Protein AF-A0A931ULR2-F1 (afdb_monomer_lite)

Structure (mmCIF, N/CA/C/O backbone):
data_AF-A0A931ULR2-F1
#
_entry.id   AF-A0A931ULR2-F1
#
loop_
_atom_site.group_PDB
_atom_site.id
_atom_site.type_symbol
_atom_site.label_atom_id
_atom_site.label_alt_id
_atom_site.label_comp_id
_atom_site.label_asym_id
_atom_site.label_entity_id
_atom_site.label_seq_id
_atom_site.pdbx_PDB_ins_code
_atom_site.Cartn_x
_atom_site.Cartn_y
_atom_site.Cartn_z
_atom_site.occupancy
_atom_site.B_iso_or_equiv
_atom_site.auth_seq_id
_atom_site.auth_comp_id
_atom_site.auth_asym_id
_atom_site.auth_atom_id
_atom_site.pdbx_PDB_model_num
ATOM 1 N N . MET A 1 1 ? 16.455 0.400 21.237 1.00 30.92 1 MET A N 1
ATOM 2 C CA . MET A 1 1 ? 15.736 1.239 22.220 1.00 30.92 1 MET A CA 1
ATOM 3 C C . MET A 1 1 ? 14.256 0.940 22.071 1.00 30.92 1 MET A C 1
ATOM 5 O O . MET A 1 1 ? 13.679 1.281 21.052 1.00 30.92 1 MET A O 1
ATOM 9 N N . THR A 1 2 ? 13.672 0.202 23.011 1.00 27.12 2 THR A N 1
ATOM 10 C CA . THR A 1 2 ? 12.237 -0.109 23.032 1.00 27.12 2 THR A CA 1
ATOM 11 C C . THR A 1 2 ? 11.491 1.136 23.494 1.00 27.12 2 THR A C 1
ATOM 13 O O . THR A 1 2 ? 11.596 1.507 24.663 1.00 27.12 2 THR A O 1
ATOM 16 N N . ALA A 1 3 ? 10.781 1.813 22.593 1.00 29.56 3 ALA A N 1
ATOM 17 C CA . ALA A 1 3 ? 9.846 2.853 22.999 1.00 29.56 3 ALA A CA 1
ATOM 18 C C . ALA A 1 3 ? 8.741 2.186 23.829 1.00 29.56 3 ALA A C 1
ATOM 20 O O . ALA A 1 3 ? 7.901 1.462 23.297 1.00 29.56 3 ALA A O 1
ATOM 21 N N . SER A 1 4 ? 8.783 2.373 25.149 1.00 29.12 4 SER A N 1
ATOM 22 C CA . SER A 1 4 ? 7.693 1.985 26.033 1.00 29.12 4 SER A CA 1
ATOM 23 C C . SER A 1 4 ? 6.513 2.902 25.733 1.00 29.12 4 SER A C 1
ATOM 25 O O . SER A 1 4 ? 6.527 4.082 26.093 1.00 29.12 4 SER A O 1
ATOM 27 N N . TRP A 1 5 ? 5.510 2.378 25.040 1.00 41.19 5 TRP A N 1
ATOM 28 C CA . TRP A 1 5 ? 4.254 3.090 24.866 1.00 41.19 5 TRP A CA 1
ATOM 29 C C . TRP A 1 5 ? 3.520 3.160 26.206 1.00 41.19 5 TRP A C 1
ATOM 31 O O . TRP A 1 5 ? 3.461 2.161 26.930 1.00 41.19 5 TRP A O 1
ATOM 41 N N . PRO A 1 6 ? 2.989 4.328 26.584 1.00 36.31 6 PRO A N 1
ATOM 42 C CA . PRO A 1 6 ? 2.357 4.473 27.877 1.00 36.31 6 PRO A CA 1
ATOM 43 C C . PRO A 1 6 ? 1.025 3.708 27.899 1.00 36.31 6 PRO A C 1
ATOM 45 O O . PRO A 1 6 ? 0.211 3.800 26.980 1.00 36.31 6 PRO A O 1
ATOM 48 N N . ALA A 1 7 ? 0.800 2.958 28.980 1.00 37.06 7 ALA A N 1
ATOM 49 C CA . ALA A 1 7 ? -0.324 2.034 29.170 1.00 37.06 7 ALA A CA 1
ATOM 50 C C . ALA A 1 7 ? -1.729 2.655 28.996 1.00 37.06 7 ALA A C 1
ATOM 52 O O . ALA A 1 7 ? -2.708 1.923 28.882 1.00 37.06 7 ALA A O 1
ATOM 53 N N . HIS A 1 8 ? -1.844 3.985 28.936 1.00 34.81 8 HIS A N 1
ATOM 54 C CA . HIS A 1 8 ? -3.110 4.677 28.702 1.00 34.81 8 HIS A CA 1
ATOM 55 C C . HIS A 1 8 ? -3.638 4.540 27.264 1.00 34.81 8 HIS A C 1
ATOM 57 O O . HIS A 1 8 ? -4.842 4.659 27.072 1.00 34.81 8 HIS A O 1
ATOM 63 N N . ALA A 1 9 ? -2.790 4.243 26.268 1.00 37.78 9 ALA A N 1
ATOM 64 C CA . ALA A 1 9 ? -3.243 4.068 24.881 1.00 37.78 9 ALA A CA 1
ATOM 65 C C . ALA A 1 9 ? -4.169 2.845 24.707 1.00 37.78 9 ALA A C 1
ATOM 67 O O . ALA A 1 9 ? -5.102 2.878 23.912 1.00 37.78 9 ALA A O 1
ATOM 68 N N . LEU A 1 10 ? -3.970 1.798 25.518 1.00 39.78 10 LEU A N 1
ATOM 69 C CA . LEU A 1 10 ? -4.792 0.582 25.500 1.00 39.78 10 LEU A CA 1
ATOM 70 C C . LEU A 1 10 ? -6.170 0.772 26.163 1.00 39.78 10 LEU A C 1
ATOM 72 O O . LEU A 1 10 ? -7.072 -0.031 25.938 1.00 39.78 10 LEU A O 1
ATOM 76 N N . ALA A 1 11 ? -6.351 1.817 26.980 1.00 40.84 11 ALA A N 1
ATOM 77 C CA . ALA A 1 11 ? -7.562 2.019 27.776 1.00 40.84 11 ALA A CA 1
ATOM 78 C C . ALA A 1 11 ? -8.715 2.706 27.012 1.00 40.84 11 ALA A C 1
ATOM 80 O O . ALA A 1 11 ? -9.850 2.659 27.477 1.00 40.84 11 ALA A O 1
ATOM 81 N N . GLU A 1 12 ? -8.468 3.311 25.843 1.00 44.09 12 GLU A N 1
ATOM 82 C CA . GLU A 1 12 ? -9.488 4.084 25.104 1.00 44.09 12 GLU A CA 1
ATOM 83 C C . GLU A 1 12 ? -10.374 3.250 24.153 1.00 44.09 12 GLU A C 1
ATOM 85 O O . GLU A 1 12 ? -11.306 3.781 23.549 1.00 44.09 12 GLU A O 1
ATOM 90 N N . LEU A 1 13 ? -10.140 1.939 24.024 1.00 47.97 13 LEU A N 1
ATOM 91 C CA . LEU A 1 13 ? -10.850 1.082 23.057 1.00 47.97 13 LEU A CA 1
ATOM 92 C C . LEU A 1 13 ? -12.138 0.432 23.595 1.00 47.97 13 LEU A C 1
ATOM 94 O O . LEU A 1 13 ? -12.899 -0.142 22.819 1.00 47.97 13 LEU A O 1
ATOM 98 N N . SER A 1 14 ? -12.424 0.529 24.895 1.00 42.28 14 SER A N 1
ATOM 99 C CA . SER A 1 14 ? -13.490 -0.239 25.562 1.00 42.28 14 SER A CA 1
ATOM 100 C C . SER A 1 14 ? -14.887 0.405 25.546 1.00 42.28 14 SER A C 1
ATOM 102 O O . SER A 1 14 ? -15.796 -0.103 26.200 1.00 42.28 14 SER A O 1
ATOM 104 N N . GLY A 1 15 ? -15.098 1.493 24.795 1.00 43.00 15 GLY A N 1
ATOM 105 C CA . GLY A 1 15 ? -16.383 2.213 24.801 1.00 43.00 15 GLY A CA 1
ATOM 106 C C . GLY A 1 15 ? -16.805 2.890 23.497 1.00 43.00 15 GLY A C 1
ATOM 107 O O . GLY A 1 15 ? -17.751 3.676 23.514 1.00 43.00 15 GLY A O 1
ATOM 108 N N . LEU A 1 16 ? -16.129 2.630 22.374 1.00 45.72 16 LEU A N 1
ATOM 109 C CA . LEU A 1 16 ? -16.513 3.206 21.082 1.00 45.72 16 LEU A CA 1
ATOM 110 C C . LEU A 1 16 ? -17.491 2.274 20.343 1.00 45.72 16 LEU A C 1
ATOM 112 O O . LEU A 1 16 ? -17.312 1.056 20.407 1.00 45.72 16 LEU A O 1
ATOM 116 N N . PRO A 1 17 ? -18.501 2.808 19.620 1.00 50.88 17 PRO A N 1
ATOM 117 C CA . PRO A 1 17 ? -19.246 2.014 18.641 1.00 50.88 17 PRO A CA 1
ATOM 118 C C . PRO A 1 17 ? -18.255 1.320 17.700 1.00 50.88 17 PRO A C 1
ATOM 120 O O . PRO A 1 17 ? -17.180 1.868 17.450 1.00 50.88 17 PRO A O 1
ATOM 123 N N . THR A 1 18 ? -18.599 0.124 17.218 1.00 72.25 18 THR A N 1
ATOM 124 C CA . THR A 1 18 ? -17.720 -0.761 16.440 1.00 72.25 18 THR A CA 1
ATOM 125 C C . THR A 1 18 ? -17.074 -0.015 15.268 1.00 72.25 18 THR A C 1
ATOM 127 O O . THR A 1 18 ? -17.672 0.144 14.207 1.00 72.25 18 THR A O 1
ATOM 130 N N . HIS A 1 19 ? -15.860 0.498 15.471 1.00 82.12 19 HIS A N 1
ATOM 131 C CA . HIS A 1 19 ? -15.131 1.258 14.459 1.00 82.12 19 HIS A CA 1
ATOM 132 C C . HIS A 1 19 ? -14.581 0.269 13.420 1.00 82.12 19 HIS A C 1
ATOM 134 O O . HIS A 1 19 ? -14.034 -0.751 13.840 1.00 82.12 19 HIS A O 1
ATOM 140 N N . PRO A 1 20 ? -14.625 0.537 12.097 1.00 88.75 20 PRO A N 1
ATOM 141 C CA . PRO A 1 20 ? -14.209 -0.438 11.078 1.00 88.75 20 PRO A CA 1
ATOM 142 C C . PRO A 1 20 ? -12.810 -1.032 11.300 1.00 88.75 20 PRO A C 1
ATOM 144 O O . PRO A 1 20 ? -12.601 -2.226 11.111 1.00 88.75 20 PRO A O 1
ATOM 147 N N . LEU A 1 21 ? -11.863 -0.220 11.787 1.00 90.50 21 LEU A N 1
ATOM 148 C CA . LEU A 1 21 ? -10.512 -0.680 12.144 1.00 90.50 21 LEU A CA 1
ATOM 149 C C . LEU A 1 21 ? -10.479 -1.792 13.204 1.00 90.50 21 LEU A C 1
ATOM 151 O O . LEU A 1 21 ? -9.537 -2.574 13.190 1.00 90.50 21 LEU A O 1
ATOM 155 N N . GLN A 1 22 ? -11.476 -1.905 14.088 1.00 89.50 22 GLN A N 1
ATOM 156 C CA . GLN A 1 22 ? -11.536 -2.981 15.088 1.00 89.50 22 GLN A CA 1
ATOM 157 C C . GLN A 1 22 ? -11.636 -4.369 14.444 1.00 89.50 22 GLN A C 1
ATOM 159 O O . GLN A 1 22 ? -11.229 -5.342 15.065 1.00 89.50 22 GLN A O 1
ATOM 164 N N . ALA A 1 23 ? -12.092 -4.472 13.189 1.00 89.81 23 ALA A N 1
ATOM 165 C CA . ALA A 1 23 ? -12.085 -5.732 12.445 1.00 89.81 23 ALA A CA 1
ATOM 166 C C . ALA A 1 23 ? -10.666 -6.274 12.173 1.00 89.81 23 ALA A C 1
ATOM 168 O O . ALA A 1 23 ? -10.518 -7.442 11.820 1.00 89.81 23 ALA A O 1
ATOM 169 N N . LEU A 1 24 ? -9.629 -5.440 12.318 1.00 91.75 24 LEU A N 1
ATOM 170 C CA . LEU A 1 24 ? -8.232 -5.861 12.205 1.00 91.75 24 LEU A CA 1
ATOM 171 C C . LEU A 1 24 ? -7.674 -6.402 13.524 1.00 91.75 24 LEU A C 1
ATOM 173 O O . LEU A 1 24 ? -6.675 -7.117 13.500 1.00 91.75 24 LEU A O 1
ATOM 177 N N . ASP A 1 25 ? -8.263 -6.044 14.666 1.00 91.62 25 ASP A N 1
ATOM 178 C CA . ASP A 1 25 ? -7.724 -6.432 15.967 1.00 91.62 25 ASP A CA 1
ATOM 179 C C . ASP A 1 25 ? -7.889 -7.940 16.186 1.00 91.62 25 ASP A C 1
ATOM 181 O O . ASP A 1 25 ? -8.965 -8.507 15.998 1.00 91.62 25 ASP A O 1
ATOM 185 N N . GLY A 1 26 ? -6.794 -8.614 16.534 1.00 90.06 26 GLY A N 1
ATOM 186 C CA . GLY A 1 26 ? -6.766 -10.067 16.686 1.00 90.06 26 GLY A CA 1
ATOM 187 C C . GLY A 1 26 ? -6.624 -10.849 15.374 1.00 90.06 26 GLY A C 1
ATOM 188 O O . GLY A 1 26 ? -6.526 -12.078 15.426 1.00 90.06 26 GLY A O 1
ATOM 189 N N . LEU A 1 27 ? -6.558 -10.187 14.209 1.00 91.38 27 LEU A N 1
ATOM 190 C CA . LEU A 1 27 ? -6.320 -10.867 12.934 1.00 91.38 27 LEU A CA 1
ATOM 191 C C . LEU A 1 27 ? -4.960 -11.577 12.961 1.00 91.38 27 LEU A C 1
ATOM 193 O O . LEU A 1 27 ? -3.923 -10.952 13.188 1.00 91.38 27 LEU A O 1
ATOM 197 N N . ARG A 1 28 ? -4.955 -12.887 12.700 1.00 91.19 28 ARG A N 1
ATOM 198 C CA . ARG A 1 28 ? -3.730 -13.690 12.657 1.00 91.19 28 ARG A CA 1
ATOM 199 C C . ARG A 1 28 ? -3.157 -13.739 11.242 1.00 91.19 28 ARG A C 1
ATOM 201 O O . ARG A 1 28 ? -3.849 -14.140 10.309 1.00 91.19 28 ARG A O 1
ATOM 208 N N . ILE A 1 29 ? -1.885 -13.374 11.099 1.00 89.12 29 ILE A N 1
ATOM 209 C CA . ILE A 1 29 ? -1.130 -13.385 9.842 1.00 89.12 29 ILE A CA 1
ATOM 210 C C . ILE A 1 29 ? 0.190 -14.118 10.091 1.00 89.12 29 ILE A C 1
ATOM 212 O O . ILE A 1 29 ? 1.124 -13.552 10.657 1.00 89.12 29 ILE A O 1
ATOM 216 N N . GLY A 1 30 ? 0.252 -15.394 9.700 1.00 86.00 30 GLY A N 1
ATOM 217 C CA . GLY A 1 30 ? 1.384 -16.265 10.031 1.00 86.00 30 GLY A CA 1
ATOM 218 C C . GLY A 1 30 ? 1.591 -16.358 11.546 1.00 86.00 30 GLY A C 1
ATOM 219 O O . GLY A 1 30 ? 0.666 -16.712 12.291 1.00 86.00 30 GLY A O 1
ATOM 220 N N . ASP A 1 31 ? 2.789 -15.981 11.989 1.00 86.31 31 ASP A N 1
ATOM 221 C CA . ASP A 1 31 ? 3.191 -15.949 13.400 1.00 86.31 31 ASP A CA 1
ATOM 222 C C . ASP A 1 31 ? 2.917 -14.601 14.083 1.00 86.31 31 ASP A C 1
ATOM 224 O O . ASP A 1 31 ? 3.299 -14.383 15.236 1.00 86.31 31 ASP A O 1
ATOM 228 N N . HIS A 1 32 ? 2.217 -13.697 13.396 1.00 87.56 32 HIS A N 1
ATOM 229 C CA . HIS A 1 32 ? 1.857 -12.385 13.913 1.00 87.56 32 HIS A CA 1
ATOM 230 C C . HIS A 1 32 ? 0.362 -12.281 14.210 1.00 87.56 32 HIS A C 1
ATOM 232 O O . HIS A 1 32 ? -0.485 -12.844 13.515 1.00 87.56 32 HIS A O 1
ATOM 238 N N . ILE A 1 33 ? 0.036 -11.496 15.232 1.00 90.88 33 ILE A N 1
ATOM 239 C CA . ILE A 1 33 ? -1.320 -11.039 15.531 1.00 90.88 33 ILE A CA 1
ATOM 240 C C . ILE A 1 33 ? -1.347 -9.529 15.319 1.00 90.88 33 ILE A C 1
ATOM 242 O O . ILE A 1 33 ? -0.532 -8.804 15.891 1.00 90.88 33 ILE A O 1
ATOM 246 N N . VAL A 1 34 ? -2.277 -9.053 14.498 1.00 92.12 34 VAL A N 1
ATOM 247 C CA . VAL A 1 34 ? -2.513 -7.624 14.301 1.00 92.12 34 VAL A CA 1
ATOM 248 C C . VAL A 1 34 ? -3.187 -7.066 15.551 1.00 92.12 34 VAL A C 1
ATOM 250 O O . VAL A 1 34 ? -4.128 -7.650 16.085 1.00 92.12 34 VAL A O 1
ATOM 253 N N . SER A 1 35 ? -2.681 -5.941 16.043 1.00 92.19 35 SER A N 1
ATOM 254 C CA . SER A 1 35 ? -3.249 -5.215 17.172 1.00 92.19 35 SER A CA 1
ATOM 255 C C . SER A 1 35 ? -3.537 -3.774 16.776 1.00 92.19 35 SER A C 1
ATOM 257 O O . SER A 1 35 ? -2.653 -3.062 16.290 1.00 92.19 35 SER A O 1
ATOM 259 N N . VAL A 1 36 ? -4.765 -3.331 17.019 1.00 92.69 36 VAL A N 1
ATOM 260 C CA . VAL A 1 36 ? -5.156 -1.925 16.899 1.00 92.69 36 VAL A CA 1
ATOM 261 C C . VAL A 1 36 ? -4.807 -1.253 18.220 1.00 92.69 36 VAL A C 1
ATOM 263 O O . VAL A 1 36 ? -5.486 -1.437 19.221 1.00 92.69 36 VAL A O 1
ATOM 266 N N . VAL A 1 37 ? -3.706 -0.503 18.246 1.00 88.81 37 VAL A N 1
ATOM 267 C CA . VAL A 1 37 ? -3.141 0.037 19.498 1.00 88.81 37 VAL A CA 1
ATOM 268 C C . VAL A 1 37 ? -3.831 1.327 19.927 1.00 88.81 37 VAL A C 1
ATOM 270 O O . VAL A 1 37 ? -3.875 1.645 21.111 1.00 88.81 37 VAL A O 1
ATOM 273 N N . GLY A 1 38 ? -4.384 2.071 18.973 1.00 84.69 38 GLY A N 1
ATOM 274 C CA . GLY A 1 38 ? -5.131 3.284 19.257 1.00 84.69 38 GLY A CA 1
ATOM 275 C C . GLY A 1 38 ? -5.980 3.705 18.070 1.00 84.69 38 GLY A C 1
ATOM 276 O O . GLY A 1 38 ? -5.567 3.566 16.918 1.00 84.69 38 GLY A O 1
ATOM 277 N N . VAL A 1 39 ? -7.161 4.241 18.371 1.00 89.81 39 VAL A N 1
ATOM 278 C CA . VAL A 1 39 ? -8.043 4.915 17.417 1.00 89.81 39 VAL A CA 1
ATOM 279 C C . VAL A 1 39 ? -8.501 6.207 18.071 1.00 89.81 39 VAL A C 1
ATOM 281 O O . VAL A 1 39 ? -9.128 6.179 19.126 1.00 89.81 39 VAL A O 1
ATOM 284 N N . ARG A 1 40 ? -8.197 7.346 17.449 1.00 89.06 40 ARG A N 1
ATOM 285 C CA . ARG A 1 40 ? -8.592 8.664 17.953 1.00 89.06 40 ARG A CA 1
ATOM 286 C C . ARG A 1 40 ? -9.332 9.457 16.884 1.00 89.06 40 ARG A C 1
ATOM 288 O O . ARG A 1 40 ? -8.873 9.511 15.744 1.00 89.06 40 ARG A O 1
ATOM 295 N N . PRO A 1 41 ? -10.437 10.140 17.211 1.00 87.44 41 PRO A N 1
ATOM 296 C CA . PRO A 1 41 ? -11.101 10.998 16.243 1.00 87.44 41 PRO A CA 1
ATOM 297 C C . PRO A 1 41 ? -10.216 12.208 15.908 1.00 87.44 41 PRO A C 1
ATOM 299 O O . PRO A 1 41 ? -9.851 12.974 16.797 1.00 87.44 41 PRO A O 1
ATOM 302 N N . LEU A 1 42 ? -9.918 12.423 14.626 1.00 85.38 42 LEU A N 1
ATOM 303 C CA . LEU A 1 42 ? -9.192 13.610 14.148 1.00 85.38 42 LEU A CA 1
ATOM 304 C C . LEU A 1 42 ? -10.153 14.709 13.693 1.00 85.38 42 LEU A C 1
ATOM 306 O O . LEU A 1 42 ? -9.976 15.887 14.009 1.00 85.38 42 LEU A O 1
ATOM 310 N N . ARG A 1 43 ? -11.205 14.329 12.957 1.00 81.06 43 ARG A N 1
ATOM 311 C CA . ARG A 1 43 ? -12.238 15.250 12.466 1.00 81.06 43 ARG A CA 1
ATOM 312 C C . ARG A 1 43 ? -13.616 14.599 12.582 1.00 81.06 43 ARG A C 1
ATOM 314 O O . ARG A 1 43 ? -14.150 14.059 11.617 1.00 81.06 43 ARG A O 1
ATOM 321 N N . ARG A 1 44 ? -14.220 14.694 13.774 1.00 70.38 44 ARG A N 1
ATOM 322 C CA . ARG A 1 44 ? -15.497 14.025 14.118 1.00 70.38 44 ARG A CA 1
ATOM 323 C C . ARG A 1 44 ? -16.641 14.290 13.133 1.00 70.38 44 ARG A C 1
ATOM 325 O O . ARG A 1 44 ? -17.425 13.394 12.872 1.00 70.38 44 ARG A O 1
ATOM 332 N N . ARG A 1 45 ? -16.740 15.502 12.573 1.00 73.62 45 ARG A N 1
ATOM 333 C CA . ARG A 1 45 ? -17.839 15.872 11.658 1.00 73.62 45 ARG A CA 1
ATOM 334 C C . ARG A 1 45 ? -17.756 15.216 10.276 1.00 73.62 45 ARG A C 1
ATOM 336 O O . ARG A 1 45 ? -18.765 15.182 9.586 1.00 73.62 45 ARG A O 1
ATOM 343 N N . ILE A 1 46 ? -16.576 14.748 9.875 1.00 76.25 46 ILE A N 1
ATOM 344 C CA . ILE A 1 46 ? -16.322 14.170 8.545 1.00 76.25 46 ILE A CA 1
ATOM 345 C C . ILE A 1 46 ? -15.810 12.723 8.631 1.00 76.25 46 ILE A C 1
ATOM 347 O O . ILE A 1 46 ? -15.309 12.195 7.646 1.00 76.25 46 ILE A O 1
ATOM 351 N N . GLY A 1 47 ? -15.912 12.097 9.811 1.00 82.50 47 GLY A N 1
ATOM 352 C CA . GLY A 1 47 ? -15.609 10.676 10.000 1.00 82.50 47 GLY A CA 1
ATOM 353 C C . GLY A 1 47 ? -14.134 10.306 9.840 1.00 82.50 47 GLY A C 1
ATOM 354 O O . GLY A 1 47 ? -13.838 9.238 9.314 1.00 82.50 47 GLY A O 1
ATOM 355 N N . TRP A 1 48 ? -13.200 11.194 10.212 1.00 91.00 48 TRP A N 1
ATOM 356 C CA . TRP A 1 48 ? -11.765 10.875 10.162 1.00 91.00 48 TRP A CA 1
ATOM 357 C C . TRP A 1 48 ? -11.244 10.440 11.523 1.00 91.00 48 TRP A C 1
ATOM 359 O O . TRP A 1 48 ? -11.377 11.180 12.510 1.00 91.00 48 TRP A O 1
ATOM 369 N N . SER A 1 49 ? -10.550 9.311 11.524 1.00 93.19 49 SER A N 1
ATOM 370 C CA . SER A 1 49 ? -9.916 8.713 12.691 1.00 93.19 49 SER A CA 1
ATOM 371 C C . SER A 1 49 ? -8.433 8.500 12.427 1.00 93.19 49 SER A C 1
ATOM 373 O O . SER A 1 49 ? -8.047 7.937 11.410 1.00 93.19 49 SER A O 1
ATOM 375 N N . GLY A 1 50 ? -7.596 8.949 13.351 1.00 93.50 50 GLY A N 1
ATOM 376 C CA . GLY A 1 50 ? -6.187 8.596 13.394 1.00 93.50 50 GLY A CA 1
ATOM 377 C C . GLY A 1 50 ? -6.037 7.241 14.065 1.00 93.50 50 GLY A C 1
ATOM 378 O O . GLY A 1 50 ? -6.761 6.960 15.023 1.00 93.50 50 GLY A O 1
ATOM 379 N N . PHE A 1 51 ? -5.116 6.415 13.589 1.00 94.00 51 PHE A N 1
ATOM 380 C CA . PHE A 1 51 ? -4.915 5.084 14.143 1.00 94.00 51 PHE A CA 1
ATOM 381 C C . PHE A 1 51 ? -3.455 4.645 14.142 1.00 94.00 51 PHE A C 1
ATOM 383 O O . PHE A 1 51 ? -2.642 5.155 13.371 1.00 94.00 51 PHE A O 1
ATOM 390 N N . THR A 1 52 ? -3.166 3.659 14.990 1.00 93.88 52 THR A N 1
ATOM 391 C CA . THR A 1 52 ? -1.880 2.957 15.046 1.00 93.88 52 THR A CA 1
ATOM 392 C C . THR A 1 52 ? -2.132 1.453 15.002 1.00 93.88 52 THR A C 1
ATOM 394 O O . THR A 1 52 ? -2.899 0.924 15.810 1.00 93.88 52 THR A O 1
ATOM 397 N N . LEU A 1 53 ? -1.468 0.762 14.075 1.00 93.38 53 LEU A N 1
ATOM 398 C CA . LEU A 1 53 ? -1.438 -0.696 13.992 1.00 93.38 53 LEU A CA 1
ATOM 399 C C . LEU A 1 53 ? -0.072 -1.210 14.413 1.00 93.38 53 LEU A C 1
ATOM 401 O O . LEU A 1 53 ? 0.962 -0.687 13.993 1.00 93.38 53 LEU A O 1
ATOM 405 N N . ALA A 1 54 ? -0.081 -2.283 15.187 1.00 91.94 54 ALA A N 1
ATOM 406 C CA . ALA A 1 54 ? 1.113 -3.011 15.561 1.00 91.94 54 ALA A CA 1
ATOM 407 C C . ALA A 1 54 ? 0.961 -4.500 15.264 1.00 91.94 54 ALA A C 1
ATOM 409 O O . ALA A 1 54 ? -0.147 -5.033 15.222 1.00 91.94 54 ALA A O 1
ATOM 410 N N . LEU A 1 55 ? 2.092 -5.170 15.085 1.00 90.25 55 LEU A N 1
ATOM 411 C CA . LEU A 1 55 ? 2.171 -6.622 15.058 1.00 90.25 55 LEU A CA 1
ATOM 412 C C . LEU A 1 55 ? 2.677 -7.120 16.403 1.00 90.25 55 LEU A C 1
ATOM 414 O O . LEU A 1 55 ? 3.632 -6.577 16.965 1.00 90.25 55 LEU A O 1
ATOM 418 N N . ARG A 1 56 ? 2.035 -8.171 16.903 1.00 88.06 56 ARG A N 1
ATOM 419 C CA . ARG A 1 56 ? 2.489 -8.949 18.049 1.00 88.06 56 ARG A CA 1
ATOM 420 C C . ARG A 1 56 ? 3.020 -10.287 17.565 1.00 88.06 56 ARG A C 1
ATOM 422 O O . ARG A 1 56 ? 2.276 -11.027 16.928 1.00 88.06 56 ARG A O 1
ATOM 429 N N . TRP A 1 57 ? 4.268 -10.615 17.886 1.00 77.81 57 TRP A N 1
ATOM 430 C CA . TRP A 1 57 ? 4.800 -11.954 17.622 1.00 77.81 57 TRP A CA 1
ATOM 431 C C . TRP A 1 57 ? 4.196 -12.965 18.592 1.00 77.81 57 TRP A C 1
ATOM 433 O O . TRP A 1 57 ? 4.123 -12.709 19.799 1.00 77.81 57 TRP A O 1
ATOM 443 N N . ALA A 1 58 ? 3.768 -14.111 18.065 1.00 67.31 58 ALA A N 1
ATOM 444 C CA . ALA A 1 58 ? 3.140 -15.170 18.845 1.00 67.31 58 ALA A CA 1
ATOM 445 C C . ALA A 1 58 ? 4.095 -15.821 19.864 1.00 67.31 58 ALA A C 1
ATOM 447 O O . ALA A 1 58 ? 3.635 -16.326 20.884 1.00 67.31 58 ALA A O 1
ATOM 448 N N . ASP A 1 59 ? 5.401 -15.797 19.603 1.00 65.50 59 ASP A N 1
ATOM 449 C CA . ASP A 1 59 ? 6.441 -16.496 20.363 1.00 65.50 59 ASP A CA 1
ATOM 450 C C . ASP A 1 59 ? 7.165 -15.617 21.396 1.00 65.50 59 ASP A C 1
ATOM 452 O O . ASP A 1 59 ? 7.553 -16.113 22.453 1.00 65.50 59 ASP A O 1
ATOM 456 N N . HIS A 1 60 ? 7.354 -14.323 21.129 1.00 66.06 60 HIS A N 1
ATOM 457 C CA . HIS A 1 60 ? 8.100 -13.420 22.022 1.00 66.06 60 HIS A CA 1
ATOM 458 C C . HIS A 1 60 ? 7.230 -12.327 22.657 1.00 66.06 60 HIS A C 1
ATOM 460 O O . HIS A 1 60 ? 7.703 -11.572 23.506 1.00 66.06 60 HIS A O 1
ATOM 466 N N . GLY A 1 61 ? 5.967 -12.199 22.233 1.00 67.00 61 GLY A N 1
ATOM 467 C CA . GLY A 1 61 ? 4.987 -11.269 22.804 1.00 67.00 61 GLY A CA 1
ATOM 468 C C . GLY A 1 61 ? 5.273 -9.777 22.590 1.00 67.00 61 GLY A C 1
ATOM 469 O O . GLY A 1 61 ? 4.472 -8.947 23.023 1.00 67.00 61 GLY A O 1
ATOM 470 N N . GLY A 1 62 ? 6.378 -9.422 21.926 1.00 80.56 62 GLY A N 1
ATOM 471 C CA . GLY A 1 62 ? 6.725 -8.041 21.597 1.00 80.56 62 GLY A CA 1
ATOM 472 C C . GLY A 1 62 ? 5.670 -7.401 20.698 1.00 80.56 62 GLY A C 1
ATOM 473 O O . GLY A 1 62 ? 5.114 -8.068 19.831 1.00 80.56 62 GLY A O 1
ATOM 474 N N . LEU A 1 63 ? 5.388 -6.117 20.915 1.00 85.88 63 LEU A N 1
ATOM 475 C CA . LEU A 1 63 ? 4.459 -5.327 20.110 1.00 85.88 63 LEU A CA 1
ATOM 476 C C . LEU A 1 63 ? 5.261 -4.308 19.295 1.00 85.88 63 LEU A C 1
ATOM 478 O O . LEU A 1 63 ? 5.894 -3.426 19.876 1.00 85.88 63 LEU A O 1
ATOM 482 N N . THR A 1 64 ? 5.232 -4.409 17.967 1.00 87.31 64 THR A N 1
ATOM 483 C CA . THR A 1 64 ? 5.933 -3.473 17.076 1.00 87.31 64 THR A CA 1
ATOM 484 C C . THR A 1 64 ? 4.937 -2.709 16.219 1.00 87.31 64 THR A C 1
ATOM 486 O O . THR A 1 64 ? 4.251 -3.327 15.403 1.00 87.31 64 THR A O 1
ATOM 489 N N . PRO A 1 65 ? 4.859 -1.374 16.364 1.00 88.75 65 PRO A N 1
ATOM 490 C CA . PRO A 1 65 ? 4.099 -0.528 15.455 1.00 88.75 65 PRO A CA 1
ATOM 491 C C . PRO A 1 65 ? 4.579 -0.718 14.018 1.00 88.75 65 PRO A C 1
ATOM 493 O O . PRO A 1 65 ? 5.775 -0.660 13.746 1.00 88.75 65 PRO A O 1
ATOM 496 N N . VAL A 1 66 ? 3.647 -0.943 13.101 1.00 90.12 66 VAL A N 1
ATOM 497 C CA . VAL A 1 66 ? 3.939 -1.105 11.671 1.00 90.12 66 VAL A CA 1
ATOM 498 C C . VAL A 1 66 ? 3.315 0.002 10.840 1.00 90.12 66 VAL A C 1
ATOM 500 O O . VAL A 1 66 ? 3.939 0.441 9.881 1.00 90.12 66 VAL A O 1
ATOM 503 N N . PHE A 1 67 ? 2.148 0.513 11.237 1.00 91.19 67 PHE A N 1
ATOM 504 C CA . PHE A 1 67 ? 1.499 1.628 10.557 1.00 91.19 67 PHE A CA 1
ATOM 505 C C . PHE A 1 67 ? 0.963 2.642 11.546 1.00 91.19 67 PHE A C 1
ATOM 507 O O . PHE A 1 67 ? 0.380 2.293 12.572 1.00 91.19 67 PHE A O 1
ATOM 514 N N . GLU A 1 68 ? 1.081 3.897 11.156 1.00 92.25 68 GLU A N 1
ATOM 515 C CA . GLU A 1 68 ? 0.208 4.961 11.623 1.00 92.25 68 GLU A CA 1
ATOM 516 C C . GLU A 1 68 ? -0.560 5.511 10.438 1.00 92.25 68 GLU A C 1
ATOM 518 O O . GLU A 1 68 ? -0.103 5.416 9.301 1.00 92.25 68 GLU A O 1
ATOM 523 N N . GLY A 1 69 ? -1.732 6.079 10.681 1.00 92.75 69 GLY A N 1
ATOM 524 C CA . GLY A 1 69 ? -2.485 6.623 9.571 1.00 92.75 69 GLY A CA 1
ATOM 525 C C . GLY A 1 69 ? -3.753 7.352 9.937 1.00 92.75 69 GLY A C 1
ATOM 526 O O . GLY A 1 69 ? -4.118 7.502 11.105 1.00 92.75 69 GLY A O 1
ATOM 527 N N . ILE A 1 70 ? -4.423 7.799 8.884 1.00 94.50 70 ILE A N 1
ATOM 528 C CA . ILE A 1 70 ? -5.764 8.358 8.911 1.00 94.50 70 ILE A CA 1
ATOM 529 C C . ILE A 1 70 ? -6.670 7.395 8.158 1.00 94.50 70 ILE A C 1
ATOM 531 O O . ILE A 1 70 ? -6.376 6.999 7.034 1.00 94.50 70 ILE A O 1
ATOM 535 N N . PHE A 1 71 ? -7.782 7.033 8.778 1.00 95.38 71 PHE A N 1
ATOM 536 C CA . PHE A 1 71 ? -8.895 6.359 8.135 1.00 95.38 71 PHE A CA 1
ATOM 537 C C . PHE A 1 71 ? -10.045 7.347 7.991 1.00 95.38 71 PHE A C 1
ATOM 539 O O . PHE A 1 71 ? -10.415 8.025 8.953 1.00 95.38 71 PHE A O 1
ATOM 546 N N . SER A 1 72 ? -10.621 7.409 6.796 1.00 94.31 72 SER A N 1
ATOM 547 C CA . SER A 1 72 ? -11.885 8.088 6.552 1.00 94.31 72 SER A CA 1
ATOM 548 C C . SER A 1 72 ? -12.936 7.063 6.166 1.00 94.31 72 SER A C 1
ATOM 550 O O . SER A 1 72 ? -12.750 6.299 5.219 1.00 94.31 72 SER A O 1
ATOM 552 N N . GLU A 1 73 ? -14.084 7.117 6.838 1.00 91.25 73 GLU A N 1
ATOM 553 C CA . GLU A 1 73 ? -15.283 6.359 6.451 1.00 91.25 73 GLU A CA 1
ATOM 554 C C . GLU A 1 73 ? -15.873 6.825 5.108 1.00 91.25 73 GLU A C 1
ATOM 556 O O . GLU A 1 73 ? -16.763 6.182 4.554 1.00 91.25 73 GLU A O 1
ATOM 561 N N . GLY A 1 74 ? -15.360 7.927 4.557 1.00 89.94 74 GLY A N 1
ATOM 562 C CA . GLY A 1 74 ? -15.921 8.586 3.393 1.00 89.94 74 GLY A CA 1
ATOM 563 C C . GLY A 1 74 ? -17.079 9.510 3.765 1.00 89.94 74 GLY A C 1
ATOM 564 O O . GLY A 1 74 ? -17.256 9.931 4.908 1.00 89.94 74 GLY A O 1
ATOM 565 N N . GLY A 1 75 ? -17.862 9.883 2.763 1.00 85.69 75 GLY A N 1
ATOM 566 C CA . GLY A 1 75 ? -18.990 10.787 2.913 1.00 85.69 75 GLY A CA 1
ATOM 567 C C . GLY A 1 75 ? -19.905 10.729 1.702 1.00 85.69 75 GLY A C 1
ATOM 568 O O . GLY A 1 75 ? -19.838 9.819 0.876 1.00 85.69 75 GLY A O 1
ATOM 569 N N . ARG A 1 76 ? -20.777 11.727 1.553 1.00 79.19 76 ARG A N 1
ATOM 570 C CA . ARG A 1 76 ? -21.718 11.769 0.429 1.00 79.19 76 ARG A CA 1
ATOM 571 C C . ARG A 1 76 ? -20.938 11.849 -0.894 1.00 79.19 76 ARG A C 1
ATOM 573 O O . ARG A 1 76 ? -20.462 12.921 -1.248 1.00 79.19 76 ARG A O 1
ATOM 580 N N . ARG A 1 77 ? -20.875 10.724 -1.624 1.00 83.69 77 ARG A N 1
ATOM 581 C CA . ARG A 1 77 ? -20.155 10.512 -2.905 1.00 83.69 77 ARG A CA 1
ATOM 582 C C . ARG A 1 77 ? -18.637 10.324 -2.808 1.00 83.69 77 ARG A C 1
ATOM 584 O O . ARG A 1 77 ? -17.987 10.243 -3.843 1.00 83.69 77 ARG A O 1
ATOM 591 N N . VAL A 1 78 ? -18.080 10.237 -1.604 1.00 85.88 78 VAL A N 1
ATOM 592 C CA . VAL A 1 78 ? -16.652 9.963 -1.399 1.00 85.88 78 VAL A CA 1
ATOM 593 C C . VAL A 1 78 ? -16.544 8.621 -0.697 1.00 85.88 78 VAL A C 1
ATOM 595 O O . VAL A 1 78 ? -17.074 8.475 0.402 1.00 85.88 78 VAL A O 1
ATOM 598 N N . GLY A 1 79 ? -15.908 7.639 -1.336 1.00 91.56 79 GLY A N 1
ATOM 599 C CA . GLY A 1 79 ? -15.670 6.339 -0.711 1.00 91.56 79 GLY A CA 1
ATOM 600 C C . GLY A 1 79 ? -14.673 6.438 0.445 1.00 91.56 79 GLY A C 1
ATOM 601 O O . GLY A 1 79 ? -13.927 7.412 0.561 1.00 91.56 79 GLY A O 1
ATOM 602 N N . SER A 1 80 ? -14.658 5.417 1.295 1.00 95.00 80 SER A N 1
ATOM 603 C CA . SER A 1 80 ? -13.674 5.289 2.367 1.00 95.00 80 SER A CA 1
ATOM 604 C C . SER A 1 80 ? -12.250 5.196 1.818 1.00 95.00 80 SER A C 1
ATOM 606 O O . SER A 1 80 ? -12.012 4.604 0.757 1.00 95.00 80 SER A O 1
ATOM 608 N N . TRP A 1 81 ? -11.305 5.779 2.549 1.00 96.25 81 TRP A N 1
ATOM 609 C CA . TRP A 1 81 ? -9.896 5.836 2.169 1.00 96.25 81 TRP A CA 1
ATOM 610 C C . TRP A 1 81 ? -8.971 5.782 3.383 1.00 96.25 81 TRP A C 1
ATOM 612 O O . TRP A 1 81 ? -9.393 6.018 4.520 1.00 96.25 81 TRP A O 1
ATOM 622 N N . MET A 1 82 ? -7.704 5.455 3.130 1.00 97.12 82 MET A N 1
ATOM 623 C CA . MET A 1 82 ? -6.646 5.442 4.140 1.00 97.12 82 MET A CA 1
ATOM 624 C C . MET A 1 82 ? -5.395 6.177 3.671 1.00 97.12 82 MET A C 1
ATOM 626 O O . MET A 1 82 ? -4.986 6.047 2.520 1.00 97.12 82 MET A O 1
ATOM 630 N N . ASP A 1 83 ? -4.777 6.896 4.600 1.00 94.69 83 ASP A N 1
ATOM 631 C CA . ASP A 1 83 ? -3.464 7.524 4.465 1.00 94.69 83 ASP A CA 1
ATOM 632 C C . ASP A 1 83 ? -2.523 6.905 5.492 1.00 94.69 83 ASP A C 1
ATOM 634 O O . ASP A 1 83 ? -2.800 6.967 6.690 1.00 94.69 83 ASP A O 1
ATOM 638 N N . LEU A 1 84 ? -1.475 6.238 5.015 1.00 94.12 84 LEU A N 1
ATOM 639 C CA . LEU A 1 84 ? -0.620 5.355 5.798 1.00 94.12 84 LEU A CA 1
ATOM 640 C C . LEU A 1 84 ? 0.818 5.875 5.845 1.00 94.12 84 LEU A C 1
ATOM 642 O O . LEU A 1 84 ? 1.433 6.141 4.817 1.00 94.12 84 LEU A O 1
ATOM 646 N N . SER A 1 85 ? 1.398 5.881 7.037 1.00 91.25 85 SER A N 1
ATOM 647 C CA . SER A 1 85 ? 2.835 5.986 7.280 1.00 91.25 85 SER A CA 1
ATOM 648 C C . SER A 1 85 ? 3.368 4.606 7.650 1.00 91.25 85 SER A C 1
ATOM 650 O O . SER A 1 85 ? 2.961 4.037 8.666 1.00 91.25 85 SER A O 1
ATOM 652 N N . TYR A 1 86 ? 4.270 4.056 6.834 1.00 89.50 86 TYR A N 1
ATOM 653 C CA . TYR A 1 86 ? 4.855 2.739 7.079 1.00 89.50 86 TYR A CA 1
ATOM 654 C C . TYR A 1 86 ? 6.075 2.855 8.011 1.00 89.50 86 TYR A C 1
ATOM 656 O O . TYR A 1 86 ? 7.150 3.276 7.608 1.00 89.50 86 TYR A O 1
ATOM 664 N N . LEU A 1 87 ? 5.921 2.478 9.283 1.00 85.81 87 LEU A N 1
ATOM 665 C CA . LEU A 1 87 ? 6.910 2.794 10.322 1.00 85.81 87 LEU A CA 1
ATOM 666 C C . LEU A 1 87 ? 8.106 1.838 10.369 1.00 85.81 87 LEU A C 1
ATOM 668 O O . LEU A 1 87 ? 9.244 2.258 10.554 1.00 85.81 87 LEU A O 1
ATOM 672 N N . HIS A 1 88 ? 7.854 0.537 10.237 1.00 73.81 88 HIS A N 1
ATOM 673 C CA . HIS A 1 88 ? 8.882 -0.482 10.431 1.00 73.81 88 HIS A CA 1
ATOM 674 C C . HIS A 1 88 ? 8.762 -1.587 9.385 1.00 73.81 88 HIS A C 1
ATOM 676 O O . HIS A 1 88 ? 8.084 -2.593 9.610 1.00 73.81 88 HIS A O 1
ATOM 682 N N . PRO A 1 89 ? 9.427 -1.432 8.231 1.00 64.50 89 PRO A N 1
ATOM 683 C CA . PRO A 1 89 ? 9.587 -2.536 7.307 1.00 64.50 89 PRO A CA 1
ATOM 684 C C . PRO A 1 89 ? 10.516 -3.576 7.933 1.00 64.50 89 PRO A C 1
ATOM 686 O O . PRO A 1 89 ? 11.720 -3.355 8.060 1.00 64.50 89 PRO A O 1
ATOM 689 N N . SER A 1 90 ? 9.950 -4.693 8.388 1.00 64.50 90 SER A N 1
ATOM 690 C CA . SER A 1 90 ? 10.731 -5.842 8.843 1.00 64.50 90 SER A CA 1
ATOM 691 C C . SER A 1 90 ? 11.431 -6.521 7.669 1.00 64.50 90 SER A C 1
ATOM 693 O O . SER A 1 90 ? 11.020 -6.394 6.517 1.00 64.50 90 SER A O 1
ATOM 695 N N . VAL A 1 91 ? 12.483 -7.279 7.982 1.00 55.50 91 VAL A N 1
ATOM 696 C CA . VAL A 1 91 ? 13.219 -8.088 6.998 1.00 55.50 91 VAL A CA 1
ATOM 697 C C . VAL A 1 91 ? 12.352 -9.232 6.464 1.00 55.50 91 VAL A C 1
ATOM 699 O O . VAL A 1 91 ? 12.437 -9.563 5.285 1.00 55.50 91 VAL A O 1
ATOM 702 N N . ASP A 1 92 ? 11.486 -9.803 7.308 1.00 71.00 92 ASP A N 1
ATOM 703 C CA . ASP A 1 92 ? 10.453 -10.735 6.860 1.00 71.00 92 ASP A CA 1
ATOM 704 C C . ASP A 1 92 ? 9.220 -9.950 6.388 1.00 71.00 92 ASP A C 1
ATOM 706 O O . ASP A 1 92 ? 8.561 -9.287 7.187 1.00 71.00 92 ASP A O 1
ATOM 710 N N . GLY A 1 93 ? 8.946 -9.975 5.084 1.00 78.06 93 GLY A N 1
ATOM 711 C CA . GLY A 1 93 ? 7.796 -9.319 4.455 1.00 78.06 93 GLY A CA 1
ATOM 712 C C . GLY A 1 93 ? 6.549 -10.205 4.355 1.00 78.06 93 GLY A C 1
ATOM 713 O O . GLY A 1 93 ? 5.562 -9.790 3.748 1.00 78.06 93 GLY A O 1
ATOM 714 N N . SER A 1 94 ? 6.569 -11.418 4.921 1.00 85.81 94 SER A N 1
ATOM 715 C CA . SER A 1 94 ? 5.494 -12.419 4.802 1.00 85.81 94 SER A CA 1
ATOM 716 C C . SER A 1 94 ? 4.107 -11.902 5.211 1.00 85.81 94 SER A C 1
ATOM 718 O O . SER A 1 94 ? 3.093 -12.279 4.620 1.00 85.81 94 SER A O 1
ATOM 720 N N . TRP A 1 95 ? 4.051 -10.983 6.175 1.00 88.31 95 TRP A N 1
ATOM 721 C CA . TRP A 1 95 ? 2.811 -10.393 6.672 1.00 88.31 95 TRP A CA 1
ATOM 722 C C . TRP A 1 95 ? 2.287 -9.222 5.838 1.00 88.31 95 TRP A C 1
ATOM 724 O O . TRP A 1 95 ? 1.117 -8.859 5.973 1.00 88.31 95 TRP A O 1
ATOM 734 N N . GLN A 1 96 ? 3.114 -8.621 4.978 1.00 91.38 96 GLN A N 1
ATOM 735 C CA . GLN A 1 96 ? 2.765 -7.393 4.261 1.00 91.38 96 GLN A CA 1
ATOM 736 C C . GLN A 1 96 ? 1.565 -7.612 3.341 1.00 91.38 96 GLN A C 1
ATOM 738 O O . GLN A 1 96 ? 0.599 -6.855 3.400 1.00 91.38 96 GLN A O 1
ATOM 743 N N . ARG A 1 97 ? 1.588 -8.672 2.524 1.00 93.62 97 ARG A N 1
ATOM 744 C CA . ARG A 1 97 ? 0.499 -8.962 1.585 1.00 93.62 97 ARG A CA 1
ATOM 745 C C . ARG A 1 97 ? -0.836 -9.219 2.297 1.00 93.62 97 ARG A C 1
ATOM 747 O O . ARG A 1 97 ? -1.785 -8.504 1.973 1.00 93.62 97 ARG A O 1
ATOM 754 N N . PRO A 1 98 ? -0.947 -10.151 3.266 1.00 94.25 98 PRO A N 1
ATOM 755 C CA . PRO A 1 98 ? -2.213 -10.368 3.966 1.00 94.25 98 PRO A CA 1
ATOM 756 C C . PRO A 1 98 ? -2.703 -9.128 4.720 1.00 94.25 98 PRO A C 1
ATOM 758 O O . PRO A 1 98 ? -3.901 -8.850 4.730 1.00 94.25 98 PRO A O 1
ATOM 761 N N . LEU A 1 99 ? -1.792 -8.342 5.306 1.00 93.69 99 LEU A N 1
ATOM 762 C CA . LEU A 1 99 ? -2.172 -7.122 6.013 1.00 93.69 99 LEU A CA 1
ATOM 763 C C . LEU A 1 99 ? -2.708 -6.058 5.052 1.00 93.69 99 LEU A C 1
ATOM 765 O O . LEU A 1 99 ? -3.754 -5.474 5.321 1.00 93.69 99 LEU A O 1
ATOM 769 N N . PHE A 1 100 ? -2.052 -5.830 3.912 1.00 96.06 100 PHE A N 1
ATOM 770 C CA . PHE A 1 100 ? -2.557 -4.887 2.912 1.00 96.06 100 PHE A CA 1
ATOM 771 C C . PHE A 1 100 ? -3.864 -5.356 2.279 1.00 96.06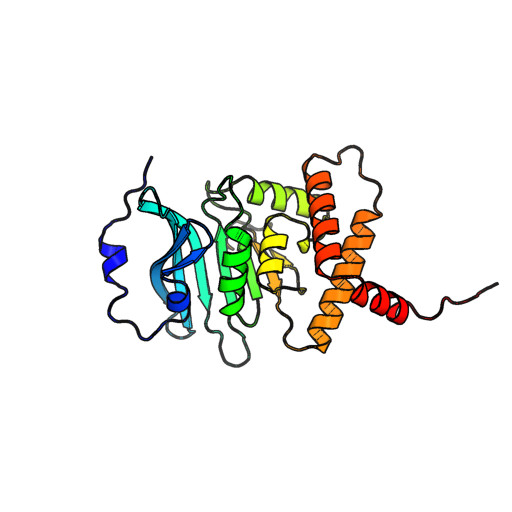 100 PHE A C 1
ATOM 773 O O . PHE A 1 100 ? -4.733 -4.526 2.036 1.00 96.06 100 PHE A O 1
ATOM 780 N N . GLN A 1 101 ? -4.062 -6.661 2.083 1.00 96.44 101 GLN A N 1
ATOM 781 C CA . GLN A 1 101 ? -5.360 -7.204 1.673 1.00 96.44 101 GLN A CA 1
ATOM 782 C C . GLN A 1 101 ? -6.455 -6.886 2.704 1.00 96.44 101 GLN A C 1
ATOM 784 O O . GLN A 1 101 ? -7.535 -6.435 2.322 1.00 96.44 101 GLN A O 1
ATOM 789 N N . ALA A 1 102 ? -6.168 -7.049 4.000 1.00 95.88 102 ALA A N 1
ATOM 790 C CA . ALA A 1 102 ? -7.102 -6.715 5.075 1.00 95.88 102 ALA A CA 1
ATOM 791 C C . ALA A 1 102 ? -7.404 -5.206 5.139 1.00 95.88 102 ALA A C 1
ATOM 793 O O . ALA A 1 102 ? -8.570 -4.816 5.185 1.00 95.88 102 ALA A O 1
ATOM 794 N N . LEU A 1 103 ? -6.376 -4.352 5.056 1.00 96.25 103 LEU A N 1
ATOM 795 C CA . LEU A 1 103 ? -6.530 -2.892 4.964 1.00 96.25 103 LEU A CA 1
ATOM 796 C C . LEU A 1 103 ? -7.370 -2.497 3.747 1.00 96.25 103 LEU A C 1
ATOM 798 O O . LEU A 1 103 ? -8.304 -1.704 3.850 1.00 96.25 103 LEU A O 1
ATOM 802 N N . GLY A 1 104 ? -7.079 -3.112 2.603 1.00 96.31 104 GLY A N 1
ATOM 803 C CA . GLY A 1 104 ? -7.820 -2.957 1.362 1.00 96.31 104 GLY A CA 1
ATOM 804 C C . GLY A 1 104 ? -9.294 -3.334 1.479 1.00 96.31 104 GLY A C 1
ATOM 805 O O . GLY A 1 104 ? -10.120 -2.739 0.792 1.00 96.31 104 GLY A O 1
ATOM 806 N N . GLY A 1 105 ? -9.644 -4.288 2.343 1.00 95.88 105 GLY A N 1
ATOM 807 C CA . GLY A 1 105 ? -11.029 -4.677 2.617 1.00 95.88 105 GLY A CA 1
ATOM 808 C C . GLY A 1 105 ? -11.838 -3.624 3.382 1.00 95.88 105 GLY A C 1
ATOM 809 O O . GLY A 1 105 ? -13.063 -3.634 3.309 1.00 95.88 105 GLY A O 1
ATOM 810 N N . LEU A 1 106 ? -11.177 -2.695 4.078 1.00 94.62 106 LEU A N 1
ATOM 811 C CA . LEU A 1 106 ? -11.834 -1.623 4.838 1.00 94.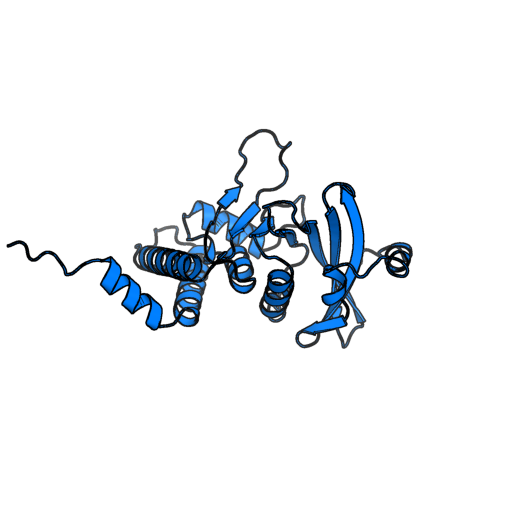62 106 LEU A CA 1
ATOM 812 C C . LEU A 1 106 ? -12.110 -0.365 4.006 1.00 94.62 106 LEU A C 1
ATOM 814 O O . LEU A 1 106 ? -12.885 0.505 4.414 1.00 94.62 106 LEU A O 1
ATOM 818 N N . VAL A 1 107 ? -11.466 -0.247 2.847 1.00 94.94 107 VAL A N 1
ATOM 819 C CA . VAL A 1 107 ? -11.539 0.937 1.991 1.00 94.94 107 VAL A CA 1
ATOM 820 C C . VAL A 1 107 ? -12.171 0.623 0.646 1.00 94.94 107 VAL A C 1
ATOM 822 O O . VAL A 1 107 ? -11.944 -0.423 0.042 1.00 94.94 107 VAL A O 1
ATOM 825 N N . THR A 1 108 ? -12.965 1.570 0.163 1.00 94.94 108 THR A N 1
ATOM 826 C CA . THR A 1 108 ? -13.732 1.434 -1.081 1.00 94.94 108 THR A CA 1
ATOM 827 C C . THR A 1 108 ? -13.190 2.310 -2.201 1.00 94.94 108 THR A C 1
ATOM 829 O O . THR A 1 108 ? -13.430 2.004 -3.361 1.00 94.94 108 THR A O 1
ATOM 832 N N . SER A 1 109 ? -12.447 3.374 -1.878 1.00 95.38 109 SER A N 1
ATOM 833 C CA . SER A 1 109 ? -11.938 4.324 -2.868 1.00 95.38 109 SER A CA 1
ATOM 834 C C . SER A 1 109 ? -10.440 4.184 -3.102 1.00 95.38 109 SER A C 1
ATOM 836 O O . SER A 1 109 ? -10.039 3.736 -4.169 1.00 95.38 109 SER A O 1
ATOM 838 N N . HIS A 1 110 ? -9.599 4.588 -2.152 1.00 96.50 110 HIS A N 1
ATOM 839 C CA . HIS A 1 110 ? -8.158 4.663 -2.382 1.00 96.50 110 HIS A CA 1
ATOM 840 C C . HIS A 1 110 ? -7.357 4.459 -1.102 1.00 96.50 110 HIS A C 1
ATOM 842 O O . HIS A 1 110 ? -7.851 4.652 0.012 1.00 96.50 110 HIS A O 1
ATOM 848 N N . LEU A 1 111 ? -6.098 4.084 -1.289 1.00 97.50 111 LEU A N 1
ATOM 849 C CA . LEU A 1 111 ? -5.083 4.124 -0.249 1.00 97.50 111 LEU A CA 1
ATOM 850 C C . LEU A 1 111 ? -3.932 4.997 -0.729 1.00 97.50 111 LEU A C 1
ATOM 852 O O . LEU A 1 111 ? -3.627 5.047 -1.923 1.00 97.50 111 LEU A O 1
ATOM 856 N N . MET A 1 112 ? -3.275 5.643 0.220 1.00 96.12 112 MET A N 1
ATOM 857 C CA . MET A 1 112 ? -2.000 6.304 0.006 1.00 96.12 112 MET A CA 1
ATOM 858 C C . MET A 1 112 ? -1.007 5.881 1.081 1.00 96.12 112 MET A C 1
ATOM 860 O O . MET A 1 112 ? -1.386 5.657 2.230 1.00 96.12 112 MET A O 1
ATOM 864 N N . VAL A 1 113 ? 0.254 5.732 0.687 1.00 95.06 113 VAL A N 1
ATOM 865 C CA . VAL A 1 113 ? 1.354 5.375 1.582 1.00 95.06 113 VAL A CA 1
ATOM 866 C C . VAL A 1 113 ? 2.451 6.418 1.432 1.00 95.06 113 VAL A C 1
ATOM 868 O O . VAL A 1 113 ? 2.925 6.674 0.321 1.00 95.06 113 VAL A O 1
ATOM 871 N N . ALA A 1 114 ? 2.847 7.025 2.546 1.00 92.75 114 ALA A N 1
ATOM 872 C CA . ALA A 1 114 ? 3.991 7.916 2.603 1.00 92.75 114 ALA A CA 1
ATOM 873 C C . ALA A 1 114 ? 5.278 7.133 2.331 1.00 92.75 114 ALA A C 1
ATOM 875 O O . ALA A 1 114 ? 5.518 6.084 2.930 1.00 92.75 114 ALA A O 1
ATOM 876 N N . TYR A 1 115 ? 6.100 7.649 1.421 1.00 90.81 115 TYR A N 1
ATOM 877 C CA . TYR A 1 115 ? 7.427 7.102 1.128 1.00 90.81 115 TYR A CA 1
ATOM 878 C C . TYR A 1 115 ? 8.554 8.038 1.584 1.00 90.81 115 TYR A C 1
ATOM 880 O O . TYR A 1 115 ? 9.725 7.735 1.398 1.00 90.81 115 TYR A O 1
ATOM 888 N N . GLU A 1 116 ? 8.193 9.153 2.208 1.00 86.19 116 GLU A N 1
ATOM 889 C CA . GLU A 1 116 ? 9.085 10.074 2.900 1.00 86.19 116 GLU A CA 1
ATOM 890 C C . GLU A 1 116 ? 8.596 10.204 4.344 1.00 86.19 116 GLU A C 1
ATOM 892 O O . GLU A 1 116 ? 7.391 10.170 4.616 1.00 86.19 116 GLU A O 1
ATOM 897 N N . GLY A 1 117 ? 9.514 10.334 5.295 1.00 67.62 117 GLY A N 1
ATOM 898 C CA . GLY A 1 117 ? 9.145 10.468 6.697 1.00 67.62 117 GLY A CA 1
ATOM 899 C C . GLY A 1 117 ? 10.284 11.034 7.522 1.00 67.62 117 GLY A C 1
ATOM 900 O O . GLY A 1 117 ? 11.440 10.708 7.288 1.00 67.62 117 GLY A O 1
ATOM 901 N N . TRP A 1 118 ? 9.949 11.849 8.524 1.00 67.12 118 TRP A N 1
ATOM 902 C CA . TRP A 1 118 ? 10.863 12.560 9.429 1.00 67.12 118 TRP A CA 1
ATOM 903 C C . TRP A 1 118 ? 11.795 11.630 10.247 1.00 67.12 118 TRP A C 1
ATOM 905 O O . TRP A 1 118 ? 11.673 11.526 11.465 1.00 67.12 118 TRP A O 1
ATOM 915 N N . GLY A 1 119 ? 12.724 10.929 9.592 1.00 66.44 119 GLY A N 1
ATOM 916 C CA . GLY A 1 119 ? 13.682 10.000 10.200 1.00 66.44 119 GLY A CA 1
ATOM 917 C C . GLY A 1 119 ? 13.210 8.547 10.362 1.00 66.44 119 GLY A C 1
ATOM 918 O O . GLY A 1 119 ? 13.895 7.777 11.032 1.00 66.44 119 GLY A O 1
ATOM 919 N N . ILE A 1 120 ? 12.076 8.154 9.767 1.00 70.12 120 ILE A N 1
ATOM 920 C CA . ILE A 1 120 ? 11.480 6.800 9.907 1.00 70.12 120 ILE A CA 1
ATOM 921 C C . ILE A 1 120 ? 11.622 5.968 8.607 1.00 70.12 120 ILE A C 1
ATOM 923 O O . ILE A 1 120 ? 11.206 4.817 8.513 1.00 70.12 120 ILE A O 1
ATOM 927 N N . GLU A 1 121 ? 12.278 6.517 7.585 1.00 77.00 121 GLU A N 1
ATOM 928 C CA . GLU A 1 121 ? 12.432 5.879 6.275 1.00 77.00 121 GLU A CA 1
ATOM 929 C C . GLU A 1 121 ? 13.283 4.602 6.317 1.00 77.00 121 GLU A C 1
ATOM 931 O O . GLU A 1 121 ? 14.501 4.632 6.533 1.00 77.00 121 GLU A O 1
ATOM 936 N N . GLY A 1 122 ? 12.639 3.473 6.022 1.00 84.75 122 GLY A N 1
ATOM 937 C CA . GLY A 1 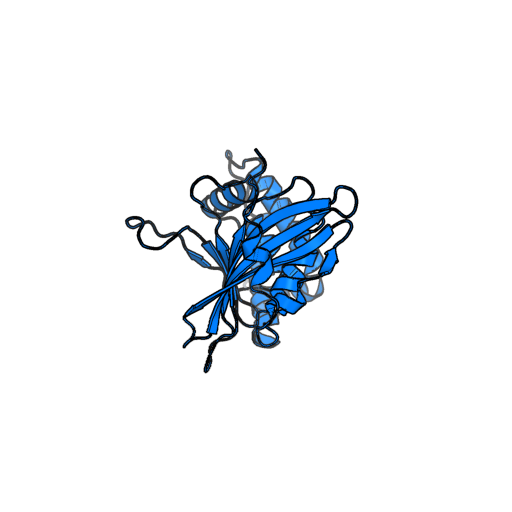122 ? 13.301 2.197 5.749 1.00 84.75 122 GLY A CA 1
ATOM 938 C C . GLY A 1 122 ? 13.621 1.976 4.265 1.00 84.75 122 GLY A C 1
ATOM 939 O O . GLY A 1 122 ? 13.238 2.764 3.404 1.00 84.75 122 GLY A O 1
ATOM 940 N N . ALA A 1 123 ? 14.268 0.852 3.945 1.00 88.50 123 ALA A N 1
ATOM 941 C CA . ALA A 1 123 ? 14.663 0.520 2.570 1.00 88.50 123 ALA A CA 1
ATOM 942 C C . ALA A 1 123 ? 13.518 0.596 1.528 1.00 88.50 123 ALA A C 1
ATOM 944 O O . ALA A 1 123 ? 13.742 1.205 0.484 1.00 88.50 123 ALA A O 1
ATOM 945 N N . PRO A 1 124 ? 12.282 0.114 1.799 1.00 90.94 124 PRO A N 1
ATOM 946 C CA . PRO A 1 124 ? 11.173 0.223 0.843 1.00 90.94 124 PRO A CA 1
ATOM 947 C C . PRO A 1 124 ? 10.781 1.660 0.477 1.00 90.94 124 PRO A C 1
ATOM 949 O O . PRO A 1 124 ? 10.294 1.892 -0.626 1.00 90.94 124 PRO A O 1
ATOM 952 N N . HIS A 1 125 ? 10.993 2.614 1.387 1.00 92.06 125 HIS A N 1
ATOM 953 C CA . HIS A 1 125 ? 10.685 4.032 1.188 1.00 92.06 125 HIS A CA 1
ATOM 954 C C . HIS A 1 125 ? 11.647 4.638 0.168 1.00 92.06 125 HIS A C 1
ATOM 956 O O . HIS A 1 125 ? 11.230 5.109 -0.887 1.00 92.06 125 HIS A O 1
ATOM 962 N N . ARG A 1 126 ? 12.950 4.500 0.440 1.00 91.06 126 ARG A N 1
ATOM 963 C CA . ARG A 1 126 ? 14.025 5.002 -0.425 1.00 91.06 126 ARG A CA 1
ATOM 964 C C . ARG A 1 126 ? 14.019 4.329 -1.791 1.00 91.06 126 ARG A C 1
ATOM 966 O O . ARG A 1 126 ? 14.174 4.999 -2.802 1.00 91.06 126 ARG A O 1
ATOM 973 N N . GLU A 1 127 ? 13.791 3.015 -1.825 1.00 93.12 127 GLU A N 1
ATOM 974 C CA . GLU A 1 127 ? 13.686 2.275 -3.083 1.00 93.12 127 GLU A CA 1
ATOM 975 C C . GLU A 1 127 ? 12.463 2.724 -3.899 1.00 93.12 127 GLU A C 1
ATOM 977 O O . GLU A 1 127 ? 12.564 2.847 -5.115 1.00 93.12 127 GLU A O 1
ATOM 982 N N . THR A 1 128 ? 11.325 3.018 -3.256 1.00 94.75 128 THR A N 1
ATOM 983 C CA . THR A 1 128 ? 10.154 3.582 -3.952 1.00 94.75 128 THR A CA 1
ATOM 984 C C . THR A 1 128 ? 10.465 4.965 -4.517 1.00 94.75 128 THR A C 1
ATOM 986 O O . THR A 1 128 ? 10.204 5.203 -5.692 1.00 94.75 128 THR A O 1
ATOM 989 N N . GLU A 1 129 ? 11.066 5.853 -3.725 1.00 93.94 129 GLU A N 1
ATOM 990 C CA . GLU A 1 129 ? 11.441 7.198 -4.173 1.00 93.94 129 GLU A CA 1
ATOM 991 C C . GLU A 1 129 ? 12.426 7.155 -5.358 1.00 93.94 129 GLU A C 1
ATOM 993 O O . GLU A 1 129 ? 12.227 7.837 -6.364 1.00 93.94 129 GLU A O 1
ATOM 998 N N . GLU A 1 130 ? 13.475 6.329 -5.272 1.00 93.06 130 GLU A N 1
ATOM 999 C CA . GLU A 1 130 ? 14.445 6.142 -6.357 1.00 93.06 130 GLU A CA 1
ATOM 1000 C C . GLU A 1 130 ? 13.776 5.567 -7.611 1.00 93.06 130 GLU A C 1
ATOM 1002 O O . GLU A 1 130 ? 13.967 6.092 -8.708 1.00 93.06 130 GLU A O 1
ATOM 1007 N N . ALA A 1 131 ? 12.944 4.533 -7.463 1.00 94.44 131 ALA A N 1
ATOM 1008 C CA . ALA A 1 131 ? 12.245 3.911 -8.581 1.00 94.44 131 ALA A CA 1
ATOM 1009 C C . ALA A 1 131 ? 11.313 4.897 -9.306 1.00 94.44 131 ALA A C 1
ATOM 1011 O O . ALA A 1 131 ? 11.319 4.953 -10.538 1.00 94.44 131 ALA A O 1
ATOM 1012 N N . LEU A 1 132 ? 10.556 5.713 -8.564 1.00 94.62 132 LEU A N 1
ATOM 1013 C CA . LEU A 1 132 ? 9.683 6.737 -9.145 1.00 94.62 132 LEU A CA 1
ATOM 1014 C C . LEU A 1 132 ? 10.493 7.783 -9.929 1.00 94.62 132 LEU A C 1
ATOM 1016 O O . LEU A 1 132 ? 10.12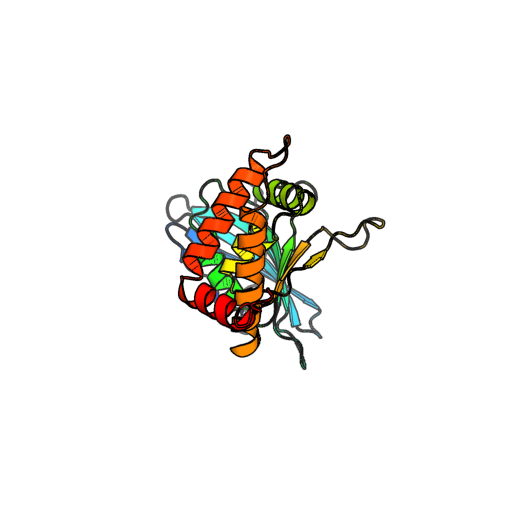9 8.107 -11.060 1.00 94.62 132 LEU A O 1
ATOM 1020 N N . ARG A 1 133 ? 11.650 8.231 -9.412 1.00 91.94 133 ARG A N 1
ATOM 1021 C CA . ARG A 1 133 ? 12.567 9.132 -10.147 1.00 91.94 133 ARG A CA 1
ATOM 1022 C C . ARG A 1 133 ? 13.106 8.521 -11.442 1.00 91.94 133 ARG A C 1
ATOM 1024 O O . ARG A 1 133 ? 13.343 9.247 -12.404 1.00 91.94 133 ARG A O 1
ATOM 1031 N N . LEU A 1 134 ? 13.293 7.201 -11.479 1.00 91.75 134 LEU A N 1
ATOM 1032 C CA . LEU A 1 134 ? 13.715 6.455 -12.671 1.00 91.75 134 LEU A CA 1
ATOM 1033 C C . LEU A 1 134 ? 12.558 6.188 -13.658 1.00 91.75 134 LEU A C 1
ATOM 1035 O O . LEU A 1 134 ? 12.755 5.543 -14.691 1.00 91.75 134 LEU A O 1
ATOM 1039 N N . GLY A 1 135 ? 11.342 6.657 -13.359 1.00 92.62 135 GLY A N 1
ATOM 1040 C CA . GLY A 1 135 ? 10.158 6.435 -14.189 1.00 92.62 135 GLY A CA 1
ATOM 1041 C C . GLY A 1 135 ? 9.686 4.979 -14.184 1.00 92.62 135 GLY A C 1
ATOM 1042 O O . GLY A 1 135 ? 9.109 4.505 -15.171 1.00 92.62 135 GLY A O 1
ATOM 1043 N N . VAL A 1 136 ? 9.982 4.225 -13.123 1.00 95.38 136 VAL A N 1
ATOM 1044 C CA . VAL A 1 136 ? 9.409 2.890 -12.909 1.00 95.38 136 VAL A CA 1
ATOM 1045 C C . VAL A 1 136 ? 7.889 3.030 -12.730 1.00 95.38 136 VAL A C 1
ATOM 1047 O O . VAL A 1 136 ? 7.457 3.946 -12.029 1.00 95.38 136 VAL A O 1
ATOM 1050 N N . PRO A 1 137 ? 7.070 2.133 -13.318 1.00 97.25 137 PRO A N 1
ATOM 1051 C CA . PRO A 1 137 ? 5.631 2.090 -13.065 1.00 97.25 137 PRO A CA 1
ATOM 1052 C C . PRO A 1 137 ? 5.339 2.083 -11.561 1.00 97.25 137 PRO A C 1
ATOM 1054 O O . PRO A 1 137 ? 5.911 1.240 -10.860 1.00 97.25 137 PRO A O 1
ATOM 1057 N N . PRO A 1 138 ? 4.452 2.947 -11.035 1.00 98.06 138 PRO A N 1
ATOM 1058 C CA . PRO A 1 138 ? 4.258 3.061 -9.594 1.00 98.06 138 PRO A CA 1
ATOM 1059 C C . PRO A 1 138 ? 3.910 1.731 -8.923 1.00 98.06 138 PRO A C 1
ATOM 1061 O O . PRO A 1 138 ? 4.474 1.410 -7.878 1.00 98.06 138 PRO A O 1
ATOM 1064 N N . ALA A 1 139 ? 3.086 0.900 -9.568 1.00 97.94 139 ALA A N 1
ATOM 1065 C CA . ALA A 1 139 ? 2.729 -0.438 -9.094 1.00 97.94 139 ALA A CA 1
ATOM 1066 C C . ALA A 1 139 ? 3.936 -1.379 -8.899 1.00 97.94 139 ALA A C 1
ATOM 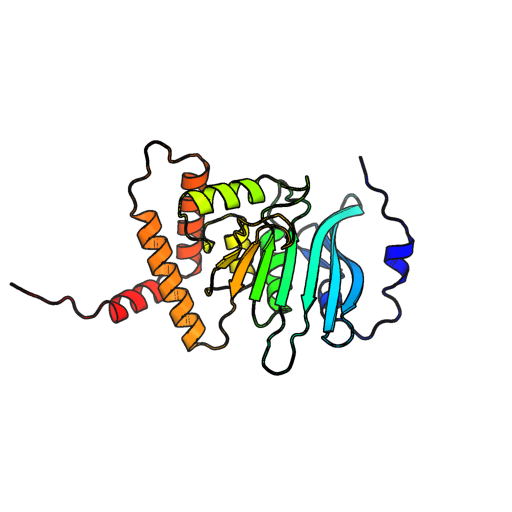1068 O O . ALA A 1 139 ? 3.894 -2.260 -8.046 1.00 97.94 139 ALA A O 1
ATOM 1069 N N . ALA A 1 140 ? 5.012 -1.199 -9.673 1.00 97.88 140 ALA A N 1
ATOM 1070 C CA . ALA A 1 140 ? 6.214 -2.035 -9.630 1.00 97.88 140 ALA A CA 1
ATOM 1071 C C . ALA A 1 140 ? 7.244 -1.589 -8.571 1.00 97.88 140 ALA A C 1
ATOM 1073 O O . ALA A 1 140 ? 8.286 -2.233 -8.413 1.00 97.88 140 ALA A O 1
ATOM 1074 N N . THR A 1 141 ? 6.962 -0.514 -7.832 1.00 97.50 141 THR A N 1
ATOM 1075 C CA . THR A 1 141 ? 7.754 -0.087 -6.669 1.00 97.50 141 THR A CA 1
ATOM 1076 C C . THR A 1 141 ? 7.425 -0.941 -5.433 1.00 97.50 141 THR A C 1
ATOM 1078 O O . THR A 1 141 ? 6.362 -1.568 -5.395 1.00 97.50 141 THR A O 1
ATOM 1081 N N . PRO A 1 142 ? 8.285 -0.984 -4.396 1.00 95.50 142 PRO A N 1
ATOM 1082 C CA . PRO A 1 142 ? 7.975 -1.700 -3.158 1.00 95.50 142 PRO A CA 1
ATOM 1083 C C . PRO A 1 142 ? 6.632 -1.297 -2.545 1.00 95.50 142 PRO A C 1
ATOM 1085 O O . PRO A 1 142 ? 5.813 -2.168 -2.270 1.00 95.50 142 PRO A O 1
ATOM 1088 N N . LEU A 1 143 ? 6.379 0.004 -2.361 1.00 95.94 143 LEU A N 1
ATOM 1089 C CA . LEU A 1 143 ? 5.140 0.478 -1.736 1.00 95.94 143 LEU A CA 1
ATOM 1090 C C . LEU A 1 143 ? 3.943 0.405 -2.690 1.00 95.94 143 LEU A C 1
ATOM 1092 O O . LEU A 1 143 ? 2.827 0.124 -2.255 1.00 95.94 143 LEU A O 1
ATOM 1096 N N . GLY A 1 144 ? 4.162 0.574 -3.995 1.00 97.81 144 GLY A N 1
ATOM 1097 C CA . GLY A 1 144 ? 3.112 0.377 -4.991 1.00 97.81 144 GLY A CA 1
ATOM 1098 C C . GLY A 1 144 ? 2.618 -1.064 -5.067 1.00 97.81 144 GLY A C 1
ATOM 1099 O O . GLY A 1 144 ? 1.417 -1.289 -5.203 1.00 97.81 144 GLY A O 1
ATOM 1100 N N . MET A 1 145 ? 3.501 -2.046 -4.873 1.00 96.88 145 MET A N 1
ATOM 1101 C CA . MET A 1 145 ? 3.102 -3.453 -4.800 1.00 96.88 145 MET A CA 1
ATOM 1102 C C . MET A 1 145 ? 2.203 -3.727 -3.582 1.00 96.88 145 MET A C 1
ATOM 1104 O O . MET A 1 145 ? 1.254 -4.505 -3.676 1.00 96.88 145 MET A O 1
ATOM 1108 N N . LEU A 1 146 ? 2.437 -3.039 -2.460 1.00 96.44 146 LEU A N 1
ATOM 1109 C CA . LEU A 1 146 ? 1.564 -3.117 -1.284 1.00 96.44 146 LEU A CA 1
ATOM 1110 C C . LEU A 1 146 ? 0.166 -2.551 -1.582 1.00 96.44 146 LEU A C 1
ATOM 1112 O O . LEU A 1 146 ? -0.842 -3.184 -1.267 1.00 96.44 146 LEU A O 1
ATOM 1116 N N . LEU A 1 147 ? 0.096 -1.399 -2.256 1.00 98.25 147 LEU A N 1
ATOM 1117 C CA . LEU A 1 147 ? -1.167 -0.810 -2.722 1.00 98.25 147 LEU A CA 1
ATOM 1118 C C . LEU A 1 147 ? -1.903 -1.741 -3.695 1.00 98.25 147 LEU A C 1
ATOM 1120 O O . LEU A 1 147 ? -3.121 -1.909 -3.595 1.00 98.25 147 LEU A O 1
ATOM 1124 N N . TYR A 1 148 ? -1.166 -2.407 -4.587 1.00 98.00 148 TYR A N 1
ATOM 1125 C CA . TYR A 1 148 ? -1.725 -3.444 -5.445 1.00 98.00 148 TYR A CA 1
ATOM 1126 C C . TYR A 1 148 ? -2.317 -4.594 -4.615 1.00 98.00 148 TYR A C 1
ATOM 1128 O O . TYR A 1 148 ? -3.458 -4.999 -4.835 1.00 98.00 148 TYR A O 1
ATOM 1136 N N . TRP A 1 149 ? -1.631 -5.095 -3.591 1.00 96.81 149 TRP A N 1
ATOM 1137 C CA . TRP A 1 149 ? -2.209 -6.132 -2.728 1.00 96.81 149 TRP A CA 1
ATOM 1138 C C . TRP A 1 149 ? -3.443 -5.668 -1.939 1.00 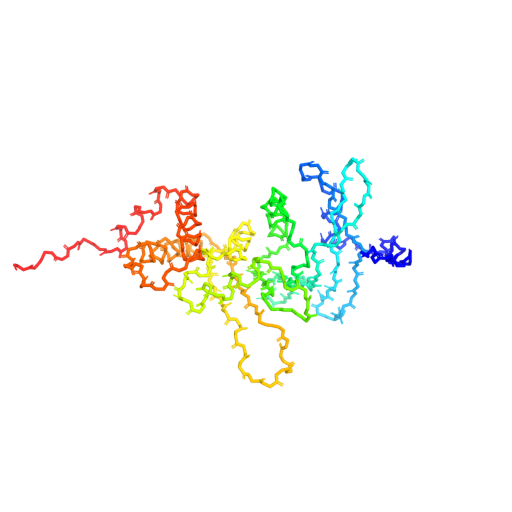96.81 149 TRP A C 1
ATOM 1140 O O . TRP A 1 149 ? -4.316 -6.491 -1.671 1.00 96.81 149 TRP A O 1
ATOM 1150 N N . ALA A 1 150 ? -3.600 -4.368 -1.674 1.00 97.50 150 ALA A N 1
ATOM 1151 C CA . ALA A 1 150 ? -4.824 -3.793 -1.100 1.00 97.50 150 ALA A CA 1
ATOM 1152 C C . ALA A 1 150 ? -6.015 -3.696 -2.080 1.00 97.50 150 ALA A C 1
ATOM 1154 O O . ALA A 1 150 ? -7.109 -3.235 -1.730 1.00 97.50 150 ALA A O 1
ATOM 1155 N N . GLY A 1 151 ? -5.843 -4.149 -3.321 1.00 97.06 151 GLY A N 1
ATOM 1156 C CA . GLY A 1 151 ? -6.886 -4.096 -4.341 1.00 97.06 151 GLY A CA 1
ATOM 1157 C C . GLY A 1 151 ? -6.937 -2.772 -5.100 1.00 97.06 151 GLY A C 1
ATOM 1158 O O . GLY A 1 151 ? -7.869 -2.576 -5.878 1.00 97.06 151 GLY A O 1
ATOM 1159 N N . CYS A 1 152 ? -5.967 -1.872 -4.905 1.00 97.50 152 CYS A N 1
ATOM 1160 C CA . CYS A 1 152 ? -5.806 -0.742 -5.811 1.00 97.50 152 CYS A CA 1
ATOM 1161 C C . CYS A 1 152 ? -5.226 -1.240 -7.138 1.00 97.50 152 CYS A C 1
ATOM 1163 O O . CYS A 1 152 ? -4.374 -2.131 -7.166 1.00 97.50 152 CYS A O 1
ATOM 1165 N N . ARG A 1 153 ? -5.733 -0.723 -8.253 1.00 94.56 153 ARG A N 1
ATOM 1166 C CA . ARG A 1 153 ? -5.372 -1.206 -9.598 1.00 94.56 153 ARG A CA 1
ATOM 1167 C C . ARG A 1 153 ? -4.965 -0.086 -10.545 1.00 94.56 153 ARG A C 1
ATOM 1169 O O . ARG A 1 153 ? -4.198 -0.335 -11.466 1.00 94.56 153 ARG A O 1
ATOM 1176 N N . GLY A 1 154 ? -5.428 1.135 -10.302 1.00 94.50 154 GLY A N 1
ATOM 1177 C CA . GLY A 1 154 ? -5.183 2.276 -11.179 1.00 94.50 154 GLY A CA 1
ATOM 1178 C C . GLY A 1 154 ? -5.206 3.592 -10.419 1.00 94.50 154 GLY A C 1
ATOM 1179 O O . GLY A 1 154 ? -5.050 3.614 -9.198 1.00 94.50 154 GLY A O 1
ATOM 1180 N N . GLY A 1 155 ? -5.376 4.699 -11.147 1.00 94.12 155 GLY A N 1
ATOM 1181 C CA . GLY A 1 155 ? -5.436 6.037 -10.547 1.00 94.12 155 GLY A CA 1
ATOM 1182 C C . GLY A 1 155 ? -4.179 6.401 -9.749 1.00 94.12 155 GLY A C 1
ATOM 1183 O O . GLY A 1 155 ? -4.274 7.091 -8.734 1.00 94.12 155 GLY A O 1
ATOM 1184 N N . TRP A 1 156 ? -3.019 5.886 -10.172 1.00 96.81 156 TRP A N 1
ATOM 1185 C CA . TRP A 1 156 ? -1.743 6.090 -9.496 1.00 96.81 156 TRP A CA 1
ATOM 1186 C C . TRP A 1 156 ? -1.372 7.575 -9.487 1.00 96.81 156 TRP A C 1
ATOM 1188 O O . TRP A 1 156 ? -1.383 8.229 -10.531 1.00 96.81 156 TRP A O 1
ATOM 1198 N N . ARG A 1 157 ? -1.044 8.115 -8.310 1.00 94.69 157 ARG A N 1
ATOM 1199 C CA . ARG A 1 157 ? -0.562 9.495 -8.156 1.00 94.69 157 ARG A CA 1
ATOM 1200 C C . ARG A 1 157 ? 0.650 9.509 -7.248 1.00 94.69 157 ARG A C 1
ATOM 1202 O O . ARG A 1 157 ? 0.586 9.016 -6.124 1.00 94.69 157 ARG A O 1
ATOM 1209 N N . ASP A 1 158 ? 1.726 10.096 -7.746 1.00 93.19 158 ASP A N 1
ATOM 1210 C CA . ASP A 1 158 ? 2.877 10.460 -6.937 1.00 93.19 158 ASP A CA 1
ATOM 1211 C C . ASP A 1 158 ? 2.695 11.901 -6.451 1.00 93.19 158 ASP A C 1
ATOM 1213 O O . ASP A 1 158 ? 2.831 12.857 -7.218 1.00 93.19 158 ASP A O 1
ATOM 1217 N N . TRP A 1 159 ? 2.325 12.058 -5.182 1.00 88.19 159 TRP A N 1
ATOM 1218 C CA . TRP A 1 159 ? 2.215 13.359 -4.533 1.00 88.19 159 TRP A CA 1
ATOM 1219 C C . TRP A 1 159 ? 3.612 13.844 -4.143 1.00 88.19 159 TRP A C 1
ATOM 1221 O O . TRP A 1 159 ? 4.007 13.814 -2.977 1.00 88.19 159 TRP A O 1
ATOM 1231 N N . TYR A 1 160 ? 4.359 14.277 -5.157 1.00 73.88 160 TYR A N 1
ATOM 1232 C CA . TYR A 1 160 ? 5.642 14.949 -5.026 1.00 73.88 160 TYR A CA 1
ATOM 1233 C C . TYR A 1 160 ? 5.400 16.457 -4.920 1.00 73.88 160 TYR A C 1
ATOM 1235 O O . TYR A 1 160 ? 5.189 17.134 -5.925 1.00 73.88 160 TYR A O 1
ATOM 1243 N N . ILE A 1 161 ? 5.401 17.003 -3.706 1.00 64.06 161 ILE A N 1
ATOM 1244 C CA . ILE A 1 161 ? 5.295 18.452 -3.515 1.00 64.06 161 ILE A CA 1
ATOM 1245 C C . ILE A 1 161 ? 6.708 19.023 -3.396 1.00 64.06 161 ILE A C 1
ATOM 1247 O O . ILE A 1 161 ? 7.453 18.703 -2.471 1.00 64.06 161 ILE A O 1
ATOM 1251 N N . ALA A 1 162 ? 7.082 19.871 -4.354 1.00 49.31 162 ALA A N 1
ATOM 1252 C CA . ALA A 1 162 ? 8.372 20.560 -4.390 1.00 49.31 162 ALA A CA 1
ATOM 1253 C C . ALA A 1 162 ? 8.377 21.893 -3.608 1.00 49.31 162 ALA A C 1
ATOM 1255 O O . ALA A 1 162 ? 9.391 22.589 -3.595 1.00 49.31 162 ALA A O 1
ATOM 1256 N N . GLU A 1 163 ? 7.266 22.269 -2.962 1.00 44.94 163 GLU A N 1
ATOM 1257 C CA . GLU A 1 163 ? 7.035 23.626 -2.456 1.00 44.94 163 GLU A CA 1
ATOM 1258 C C . GLU A 1 163 ? 6.908 23.686 -0.919 1.00 44.94 163 GLU A C 1
ATOM 1260 O O . GLU A 1 163 ? 5.848 23.500 -0.332 1.00 44.94 163 GLU A O 1
ATOM 1265 N N . GLY A 1 164 ? 8.014 23.991 -0.233 1.00 47.56 164 GLY A N 1
ATOM 1266 C CA . GLY A 1 164 ? 7.967 24.737 1.036 1.00 47.56 164 GLY A CA 1
ATOM 1267 C C . GLY A 1 164 ? 7.497 24.026 2.317 1.00 47.56 164 GLY A C 1
ATOM 1268 O O . GLY A 1 164 ? 7.364 24.695 3.339 1.00 47.56 164 GLY A O 1
ATOM 1269 N N . GLY A 1 165 ? 7.289 22.705 2.320 1.00 49.66 165 GLY A N 1
ATOM 1270 C CA . GLY A 1 165 ? 7.245 21.887 3.549 1.00 49.66 165 GLY A CA 1
ATOM 1271 C C . GLY A 1 165 ? 5.965 21.948 4.401 1.00 49.66 165 GLY A C 1
ATOM 1272 O O . GLY A 1 165 ? 5.921 21.323 5.460 1.00 49.66 165 GLY A O 1
ATOM 1273 N N . ALA A 1 166 ? 4.917 22.651 3.960 1.00 54.16 166 ALA A N 1
ATOM 1274 C CA . ALA A 1 166 ? 3.645 22.743 4.692 1.00 54.16 166 ALA A CA 1
ATOM 1275 C C . ALA A 1 166 ? 2.656 21.594 4.389 1.00 54.16 166 ALA A C 1
ATOM 1277 O O . ALA A 1 166 ? 1.688 21.408 5.125 1.00 54.16 166 ALA A O 1
ATOM 1278 N N . GLU A 1 167 ? 2.885 20.824 3.323 1.00 61.91 167 GLU A N 1
ATOM 1279 C CA . GLU A 1 167 ? 1.871 19.939 2.720 1.00 61.91 167 GLU A CA 1
ATOM 1280 C C . GLU A 1 167 ? 1.977 18.458 3.139 1.00 61.91 167 GLU A C 1
ATOM 1282 O O . GLU A 1 167 ? 1.183 17.617 2.718 1.00 61.91 167 GLU A O 1
ATOM 1287 N N . GLY A 1 168 ? 2.888 18.146 4.063 1.00 73.38 168 GLY A N 1
ATOM 1288 C CA . GLY A 1 168 ? 3.109 16.788 4.559 1.00 73.38 168 GLY A CA 1
ATOM 1289 C C . GLY A 1 168 ? 4.118 15.993 3.720 1.00 73.38 168 GLY A C 1
ATOM 1290 O O . GLY A 1 168 ? 4.715 16.537 2.793 1.00 73.38 168 GLY A O 1
ATOM 1291 N N . PRO A 1 169 ? 4.371 14.724 4.087 1.00 84.31 169 PRO A N 1
ATOM 1292 C CA . PRO A 1 169 ? 5.353 13.892 3.399 1.00 84.31 169 PRO A CA 1
ATOM 1293 C C . PRO A 1 169 ? 4.889 13.539 1.987 1.00 84.31 169 PRO A C 1
ATOM 1295 O O . PRO A 1 169 ? 3.682 13.469 1.731 1.00 84.31 169 PRO A O 1
ATOM 1298 N N . ARG A 1 170 ? 5.837 13.224 1.100 1.00 90.00 170 ARG A N 1
ATOM 1299 C CA . ARG A 1 170 ? 5.508 12.641 -0.202 1.00 90.00 170 ARG A CA 1
ATOM 1300 C C . ARG A 1 170 ? 4.821 11.289 -0.070 1.00 90.00 170 ARG A C 1
ATOM 1302 O O . ARG A 1 170 ? 5.175 10.463 0.780 1.00 90.00 170 ARG A O 1
ATOM 1309 N N . LYS A 1 171 ? 3.835 11.060 -0.936 1.00 92.50 171 LYS A N 1
ATOM 1310 C CA . LYS A 1 171 ? 2.954 9.889 -0.875 1.00 92.50 171 LYS A CA 1
ATOM 1311 C C . LYS A 1 171 ? 2.721 9.296 -2.243 1.00 92.50 171 LYS A C 1
ATOM 1313 O O . LYS A 1 171 ? 2.469 10.013 -3.206 1.00 92.50 171 LYS A O 1
ATOM 1318 N N . LEU A 1 172 ? 2.680 7.973 -2.282 1.00 96.25 172 LEU A N 1
ATOM 1319 C CA . LEU A 1 172 ? 2.148 7.241 -3.415 1.00 96.25 172 LEU A CA 1
ATOM 1320 C C . LEU A 1 172 ? 0.690 6.882 -3.127 1.00 96.25 172 LEU A C 1
ATOM 1322 O O . LEU A 1 172 ? 0.401 6.235 -2.123 1.00 96.25 172 LEU A O 1
ATOM 1326 N N . GLN A 1 173 ? -0.222 7.291 -4.002 1.00 97.31 173 GLN A N 1
ATOM 1327 C CA . GLN A 1 173 ? -1.646 6.967 -3.939 1.00 97.31 173 GLN A CA 1
ATOM 1328 C C . GLN A 1 173 ? -2.036 6.025 -5.078 1.00 97.31 173 GLN A C 1
ATOM 1330 O O . GLN A 1 173 ? -1.523 6.148 -6.189 1.00 97.31 173 GLN A O 1
ATOM 1335 N N . ALA A 1 174 ? -2.995 5.138 -4.812 1.00 98.06 174 ALA A N 1
ATOM 1336 C CA . ALA A 1 174 ? -3.650 4.323 -5.828 1.00 98.06 174 ALA A CA 1
ATOM 1337 C C . ALA A 1 174 ? -5.138 4.116 -5.519 1.00 98.06 174 ALA A C 1
ATOM 1339 O O . ALA A 1 174 ? -5.553 4.082 -4.357 1.00 98.06 174 ALA A O 1
ATOM 1340 N N . GLU A 1 175 ? -5.933 3.940 -6.567 1.00 97.75 175 GLU A N 1
ATOM 1341 C CA . GLU A 1 175 ? -7.387 3.822 -6.524 1.00 97.75 175 GLU A CA 1
ATOM 1342 C C . GLU A 1 175 ? -7.845 2.374 -6.734 1.00 97.75 175 GLU A C 1
ATOM 1344 O O . GLU A 1 175 ? -7.276 1.603 -7.520 1.00 97.75 175 GLU A O 1
ATOM 1349 N N . LYS A 1 176 ? -8.919 2.013 -6.034 1.00 97.00 176 LYS A N 1
ATOM 1350 C CA . LYS A 1 176 ? -9.693 0.799 -6.264 1.00 97.00 176 LYS A CA 1
ATOM 1351 C C . LYS A 1 176 ? -10.703 1.051 -7.384 1.00 97.00 176 LYS A C 1
ATOM 1353 O O . LYS A 1 176 ? -11.260 2.148 -7.470 1.00 97.00 176 LYS A O 1
ATOM 1358 N N . PRO A 1 177 ? -10.965 0.053 -8.239 1.00 94.81 177 PRO A N 1
ATOM 1359 C CA . PRO A 1 177 ? -12.023 0.176 -9.226 1.00 94.81 177 PRO A CA 1
ATOM 1360 C C . PRO A 1 177 ? -13.389 0.271 -8.533 1.00 94.81 177 PRO A C 1
ATOM 1362 O O . PRO A 1 177 ? -13.665 -0.468 -7.589 1.00 94.81 177 PRO A O 1
ATOM 1365 N N . LEU A 1 178 ? -14.239 1.184 -9.008 1.00 91.56 178 LEU A N 1
ATOM 1366 C CA . LEU A 1 178 ? -15.604 1.358 -8.493 1.00 91.56 178 LEU A CA 1
ATOM 1367 C C . LEU A 1 178 ? -16.573 0.302 -9.041 1.00 91.56 178 LEU A C 1
ATOM 1369 O O . LEU A 1 178 ? -17.594 0.013 -8.421 1.00 91.56 178 LEU A O 1
ATOM 1373 N N . ASP A 1 179 ? -16.255 -0.247 -10.211 1.00 92.69 179 ASP A N 1
ATOM 1374 C CA . ASP A 1 179 ? -17.038 -1.241 -10.929 1.00 92.69 179 ASP A CA 1
ATOM 1375 C C . ASP A 1 179 ? -16.139 -2.108 -11.828 1.00 92.69 179 ASP A C 1
ATOM 1377 O O . ASP A 1 179 ? -14.945 -1.848 -12.002 1.00 92.69 179 ASP A O 1
ATOM 1381 N N . GLU A 1 180 ? -16.728 -3.164 -12.387 1.00 92.50 180 GLU A N 1
ATOM 1382 C CA . GLU A 1 180 ? -16.040 -4.127 -13.250 1.00 92.50 180 GLU A CA 1
ATOM 1383 C C . GLU A 1 180 ? -15.452 -3.494 -14.532 1.00 92.50 180 GLU A C 1
ATOM 1385 O O . GLU A 1 180 ? -14.290 -3.764 -14.839 1.00 92.50 180 GLU A O 1
ATOM 1390 N N . PRO A 1 181 ? -16.150 -2.595 -15.262 1.00 95.19 181 PRO A N 1
ATOM 1391 C CA . PRO A 1 181 ? -15.547 -1.893 -16.398 1.00 95.19 181 PRO A CA 1
ATOM 1392 C C . PRO A 1 181 ? -14.308 -1.075 -16.013 1.00 95.19 181 PRO A C 1
ATOM 1394 O O . PRO A 1 181 ? -13.310 -1.068 -16.737 1.00 95.19 181 PRO A O 1
ATOM 1397 N N . THR A 1 182 ? -14.340 -0.403 -14.858 1.00 93.31 182 THR A N 1
ATOM 1398 C CA . THR A 1 182 ? -13.177 0.323 -14.338 1.00 93.31 182 THR A CA 1
ATOM 1399 C C . THR A 1 182 ? -12.050 -0.635 -13.973 1.00 93.31 182 THR A C 1
ATOM 1401 O O . THR A 1 182 ? -10.895 -0.329 -14.263 1.00 93.31 182 THR A O 1
ATOM 1404 N N . ALA A 1 183 ? -12.362 -1.799 -13.393 1.00 92.81 183 ALA A N 1
ATOM 1405 C CA . ALA A 1 183 ? -11.371 -2.826 -13.079 1.00 92.81 183 ALA A CA 1
ATOM 1406 C C . ALA A 1 183 ? -10.655 -3.319 -14.342 1.00 92.81 183 ALA A C 1
ATOM 1408 O O . ALA A 1 183 ? -9.428 -3.294 -14.394 1.00 92.81 183 ALA A O 1
ATOM 1409 N N . GLN A 1 184 ? -11.407 -3.666 -15.388 1.00 93.06 184 GLN A N 1
ATOM 1410 C CA . GLN A 1 184 ? -10.851 -4.115 -16.668 1.00 93.06 184 GLN A CA 1
ATOM 1411 C C . GLN A 1 184 ? -9.963 -3.051 -17.312 1.00 93.06 184 GLN A C 1
ATOM 1413 O O . GLN A 1 184 ? -8.874 -3.359 -17.798 1.00 93.06 184 GLN A O 1
ATOM 1418 N N . ARG A 1 185 ? -10.398 -1.786 -17.282 1.00 95.12 185 ARG A N 1
ATOM 1419 C CA . ARG A 1 185 ? -9.605 -0.668 -17.795 1.00 95.12 185 ARG A CA 1
ATOM 1420 C C . ARG A 1 185 ? -8.306 -0.487 -17.010 1.00 95.12 185 ARG A C 1
ATOM 1422 O O . ARG A 1 185 ? -7.247 -0.428 -17.625 1.00 95.12 185 ARG A O 1
ATOM 1429 N N . PHE A 1 186 ? -8.376 -0.430 -15.680 1.00 95.69 186 PHE A N 1
ATOM 1430 C CA . PHE A 1 186 ? -7.196 -0.288 -14.820 1.00 95.69 186 PHE A CA 1
ATOM 1431 C C . PHE A 1 186 ? -6.201 -1.424 -15.029 1.00 95.69 186 PHE A C 1
ATOM 1433 O O . PHE A 1 186 ? -5.002 -1.185 -15.135 1.00 95.69 186 PHE A O 1
ATOM 1440 N N . ASN A 1 187 ? -6.699 -2.649 -15.146 1.00 94.69 187 ASN A N 1
ATOM 1441 C CA . ASN A 1 187 ? -5.860 -3.806 -15.387 1.00 94.69 187 ASN A CA 1
ATOM 1442 C C . ASN A 1 187 ? -5.197 -3.749 -16.772 1.00 94.69 187 ASN A C 1
ATOM 1444 O O . ASN A 1 187 ? -3.989 -3.942 -16.876 1.00 94.69 187 ASN A O 1
ATOM 1448 N N . ALA A 1 188 ? -5.935 -3.397 -17.830 1.00 94.25 188 ALA A N 1
ATOM 1449 C CA . ALA A 1 188 ? -5.364 -3.236 -19.168 1.00 94.25 188 ALA A CA 1
ATOM 1450 C C . ALA A 1 188 ? -4.293 -2.129 -19.224 1.00 94.25 188 ALA A C 1
ATOM 1452 O O . ALA A 1 188 ? -3.230 -2.333 -19.815 1.00 94.25 188 ALA A O 1
ATOM 1453 N N . GLU A 1 189 ? -4.553 -0.982 -18.585 1.00 95.75 189 GLU A N 1
ATOM 1454 C CA . GLU A 1 189 ? -3.597 0.126 -18.443 1.00 95.75 189 GLU A CA 1
ATOM 1455 C C . GLU A 1 189 ? -2.328 -0.337 -17.705 1.00 95.75 189 GLU A C 1
ATOM 1457 O O . GLU A 1 189 ? -1.217 -0.123 -18.194 1.00 95.75 189 GLU A O 1
ATOM 1462 N N . LEU A 1 190 ? -2.487 -1.046 -16.582 1.00 96.06 190 LEU A N 1
ATOM 1463 C CA . LEU A 1 190 ? -1.380 -1.574 -15.787 1.00 96.06 190 LEU A CA 1
ATOM 1464 C C . LEU A 1 190 ? -0.547 -2.599 -16.570 1.00 96.06 190 LEU A C 1
ATOM 1466 O O . LEU A 1 190 ? 0.678 -2.508 -16.596 1.00 96.06 190 LEU A O 1
ATOM 1470 N N . VAL A 1 191 ? -1.180 -3.563 -17.245 1.00 96.31 191 VAL A N 1
ATOM 1471 C CA . VAL A 1 191 ? -0.466 -4.570 -18.048 1.00 96.31 191 VAL A CA 1
ATOM 1472 C C . VAL A 1 191 ? 0.340 -3.900 -19.164 1.00 96.31 191 VAL A C 1
ATOM 1474 O O . VAL A 1 191 ? 1.503 -4.257 -19.381 1.00 96.31 191 VAL A O 1
ATOM 1477 N N . LEU A 1 192 ? -0.237 -2.905 -19.847 1.00 95.94 192 LEU A N 1
ATOM 1478 C CA . LEU A 1 192 ? 0.464 -2.138 -20.875 1.00 95.94 192 LEU A CA 1
ATOM 1479 C C . LEU A 1 192 ? 1.683 -1.408 -20.296 1.00 95.94 192 LEU A C 1
ATOM 1481 O O . LEU A 1 192 ? 2.780 -1.528 -20.845 1.00 95.94 192 LEU A O 1
ATOM 1485 N N . GLU A 1 193 ? 1.509 -0.695 -19.183 1.00 96.44 193 GLU A N 1
ATOM 1486 C CA . GLU A 1 193 ? 2.575 0.054 -18.511 1.00 96.44 193 GLU A CA 1
ATOM 1487 C C . GLU A 1 193 ? 3.731 -0.867 -18.075 1.00 96.44 193 GLU A C 1
ATOM 1489 O O . GLU A 1 193 ? 4.908 -0.573 -18.321 1.00 96.44 193 GLU A O 1
ATOM 1494 N N . LEU A 1 194 ? 3.411 -2.029 -17.493 1.00 96.62 194 LEU A N 1
ATOM 1495 C CA . LEU A 1 194 ? 4.398 -3.023 -17.064 1.00 96.62 194 LEU A CA 1
ATOM 1496 C C . LEU A 1 194 ? 5.160 -3.626 -18.251 1.00 96.62 194 LEU A C 1
ATOM 1498 O O . LEU A 1 194 ? 6.383 -3.767 -18.183 1.00 96.62 194 LEU A O 1
ATOM 1502 N N . HIS A 1 195 ? 4.484 -3.951 -19.357 1.00 96.81 195 HIS A N 1
ATOM 1503 C CA . HIS A 1 195 ? 5.161 -4.434 -20.563 1.00 96.81 195 HIS A CA 1
ATOM 1504 C C . HIS A 1 195 ? 6.068 -3.373 -21.181 1.00 96.81 195 HIS A C 1
ATOM 1506 O O . HIS A 1 195 ? 7.209 -3.681 -21.530 1.00 96.81 195 HIS A O 1
ATOM 1512 N N . GLN A 1 196 ? 5.597 -2.127 -21.278 1.00 96.00 196 GLN A N 1
ATOM 1513 C CA . GLN A 1 196 ? 6.408 -1.013 -21.763 1.00 96.00 196 GLN A CA 1
ATOM 1514 C C . GLN A 1 196 ? 7.652 -0.829 -20.896 1.00 96.00 196 GLN A C 1
ATOM 1516 O O . GLN A 1 196 ? 8.750 -0.695 -21.429 1.00 96.00 196 GLN A O 1
ATOM 1521 N N . PHE A 1 197 ? 7.515 -0.888 -19.569 1.00 95.75 197 PHE A N 1
ATOM 1522 C CA . PHE A 1 197 ? 8.650 -0.848 -18.650 1.00 95.75 197 PHE A CA 1
ATOM 1523 C C . PHE A 1 197 ? 9.639 -1.990 -18.870 1.00 95.75 197 PHE A C 1
ATOM 1525 O O . PHE A 1 197 ? 10.839 -1.750 -19.002 1.00 95.75 197 PHE A O 1
ATOM 1532 N N . LEU A 1 198 ? 9.149 -3.225 -18.975 1.00 95.12 198 LEU A N 1
ATOM 1533 C CA . LEU A 1 198 ? 10.005 -4.387 -19.195 1.00 95.12 198 LEU A CA 1
ATOM 1534 C C . LEU A 1 198 ? 10.727 -4.350 -20.550 1.00 95.12 198 LEU A C 1
ATOM 1536 O O . LEU A 1 198 ? 11.844 -4.861 -20.634 1.00 95.12 198 LEU A O 1
ATOM 1540 N N . ALA A 1 199 ? 10.141 -3.719 -21.568 1.00 94.38 199 ALA A N 1
ATOM 1541 C CA . ALA A 1 199 ? 10.736 -3.564 -22.894 1.00 94.38 199 ALA A CA 1
ATOM 1542 C C . ALA A 1 199 ? 11.802 -2.455 -22.981 1.00 94.38 199 ALA A C 1
ATOM 1544 O O . ALA A 1 199 ? 12.596 -2.458 -23.922 1.00 94.38 199 ALA A O 1
ATOM 1545 N N . ARG A 1 200 ? 11.855 -1.513 -22.025 1.00 91.44 200 ARG A N 1
ATOM 1546 C CA . ARG A 1 200 ? 12.898 -0.473 -22.007 1.00 91.44 200 ARG A CA 1
ATOM 1547 C C . ARG A 1 200 ? 14.275 -1.120 -21.889 1.00 91.44 200 ARG A C 1
ATOM 1549 O O . ARG A 1 200 ? 14.470 -1.988 -21.036 1.00 91.44 200 ARG A O 1
ATOM 1556 N N . VAL A 1 201 ? 15.236 -0.649 -22.681 1.00 85.00 201 VAL A N 1
ATOM 1557 C CA . VAL A 1 201 ? 16.652 -0.985 -22.484 1.00 85.00 201 VAL A CA 1
ATOM 1558 C C . VAL A 1 201 ? 17.083 -0.384 -21.142 1.00 85.00 201 VAL A C 1
ATOM 1560 O O . VAL A 1 201 ? 16.912 0.824 -20.966 1.00 85.00 201 VAL A O 1
ATOM 1563 N N . PRO A 1 202 ? 17.592 -1.185 -20.187 1.00 78.25 202 PRO A N 1
ATOM 1564 C CA . PRO A 1 202 ? 18.090 -0.649 -18.928 1.00 78.25 202 PRO A CA 1
ATOM 1565 C C . PRO A 1 202 ? 19.182 0.390 -19.198 1.00 78.25 202 PRO A C 1
ATOM 1567 O O . PRO A 1 202 ? 20.070 0.163 -20.024 1.00 78.25 202 PRO A O 1
ATOM 1570 N N . GLY A 1 203 ? 19.106 1.539 -18.527 1.00 67.94 203 GLY A N 1
ATOM 1571 C CA . GLY A 1 203 ? 20.149 2.556 -18.629 1.00 67.94 203 GLY A CA 1
ATOM 1572 C C . GLY A 1 203 ? 21.483 2.047 -18.076 1.00 67.94 203 GLY A C 1
ATOM 1573 O O . GLY A 1 203 ? 21.537 1.080 -17.321 1.00 67.94 203 GLY A O 1
ATOM 1574 N N . TRP A 1 204 ? 22.582 2.732 -18.393 1.00 57.50 204 TRP A N 1
ATOM 1575 C CA . TRP A 1 204 ? 23.902 2.410 -17.824 1.00 57.50 204 TRP A CA 1
ATOM 1576 C C . TRP A 1 204 ? 23.936 2.546 -16.289 1.00 57.50 204 TRP A C 1
ATOM 1578 O O . TRP A 1 204 ? 24.743 1.913 -15.618 1.00 57.50 204 TRP A O 1
ATOM 1588 N N . SER A 1 205 ? 23.021 3.350 -15.739 1.00 55.59 205 SER A N 1
ATOM 1589 C CA . SER A 1 205 ? 22.766 3.526 -14.310 1.00 55.59 205 SER A CA 1
ATOM 1590 C C . SER A 1 205 ? 21.615 2.662 -13.789 1.00 55.59 205 SER A C 1
ATOM 1592 O O . SER A 1 205 ? 21.078 2.995 -12.738 1.00 55.59 205 SER A O 1
ATOM 1594 N N . ALA A 1 206 ? 21.172 1.625 -14.512 1.00 59.16 206 ALA A N 1
ATOM 1595 C CA . ALA A 1 206 ? 20.148 0.702 -14.029 1.00 59.16 206 ALA A CA 1
ATOM 1596 C C . ALA A 1 206 ? 20.676 0.003 -12.768 1.00 59.16 206 ALA A C 1
ATOM 1598 O O . ALA A 1 206 ? 21.426 -0.972 -12.828 1.00 59.16 206 ALA A O 1
ATOM 1599 N N . THR A 1 207 ? 20.350 0.591 -11.620 1.00 67.88 207 THR A N 1
ATOM 1600 C CA . THR A 1 207 ? 20.818 0.192 -10.297 1.00 67.88 207 THR A CA 1
ATOM 1601 C C . THR A 1 207 ? 20.179 -1.138 -9.884 1.00 67.88 207 THR A C 1
ATOM 1603 O O . THR A 1 207 ? 19.311 -1.691 -10.570 1.00 67.88 207 THR A O 1
ATOM 1606 N N . GLY A 1 208 ? 20.557 -1.652 -8.709 1.00 84.94 208 GLY A N 1
ATOM 1607 C CA . GLY A 1 208 ? 19.837 -2.765 -8.080 1.00 84.94 208 GLY A CA 1
ATOM 1608 C C . GLY A 1 208 ? 18.329 -2.501 -7.923 1.00 84.94 208 GLY A C 1
ATOM 1609 O O . GLY A 1 208 ? 17.547 -3.450 -7.970 1.00 84.94 208 GLY A O 1
ATOM 1610 N N . VAL A 1 209 ? 17.910 -1.229 -7.829 1.00 91.12 209 VAL A N 1
ATOM 1611 C CA . VAL A 1 209 ? 16.498 -0.825 -7.725 1.00 91.12 209 VAL A CA 1
ATOM 1612 C C . VAL A 1 209 ? 15.723 -1.134 -9.002 1.00 91.12 209 VAL A C 1
ATOM 1614 O O . VAL A 1 209 ? 14.656 -1.745 -8.929 1.00 91.12 209 VAL A O 1
ATOM 1617 N N . GLU A 1 210 ? 16.248 -0.788 -10.183 1.00 91.69 210 GLU A N 1
ATOM 1618 C CA . GLU A 1 210 ? 15.544 -1.077 -11.440 1.00 91.69 210 GLU A CA 1
ATOM 1619 C C . GLU A 1 210 ? 15.397 -2.592 -11.650 1.00 91.69 210 GLU A C 1
ATOM 1621 O O . GLU A 1 210 ? 14.324 -3.071 -12.024 1.00 91.69 210 GLU A O 1
ATOM 1626 N N . ALA A 1 211 ? 16.442 -3.369 -11.346 1.00 91.81 211 ALA A N 1
ATOM 1627 C CA . ALA A 1 211 ? 16.393 -4.827 -11.430 1.00 91.81 211 ALA A CA 1
ATOM 1628 C C . ALA A 1 211 ? 15.324 -5.429 -10.496 1.00 91.81 211 ALA A C 1
ATOM 1630 O O . ALA A 1 211 ? 14.532 -6.273 -10.933 1.00 91.81 211 ALA A O 1
ATOM 1631 N N . ALA A 1 212 ? 15.249 -4.960 -9.245 1.00 94.06 212 ALA A N 1
ATOM 1632 C CA . ALA A 1 212 ? 14.225 -5.374 -8.287 1.00 94.06 212 ALA A CA 1
ATOM 1633 C C . ALA A 1 212 ? 12.810 -4.993 -8.761 1.00 94.06 212 ALA A C 1
ATOM 1635 O O . ALA A 1 212 ? 11.896 -5.820 -8.731 1.00 94.06 212 ALA A O 1
ATOM 1636 N N . CYS A 1 213 ? 12.630 -3.785 -9.297 1.00 96.00 213 CYS A N 1
ATOM 1637 C CA . CYS A 1 213 ? 11.349 -3.337 -9.845 1.00 96.00 213 CYS A CA 1
ATOM 1638 C C . CYS A 1 213 ? 10.923 -4.146 -11.076 1.00 96.00 213 CYS A C 1
ATOM 1640 O O . CYS A 1 213 ? 9.752 -4.491 -11.217 1.00 96.00 213 CYS A O 1
ATOM 1642 N N . ARG A 1 214 ? 11.859 -4.536 -11.949 1.00 95.62 214 ARG A N 1
ATOM 1643 C CA . ARG A 1 214 ? 11.572 -5.446 -13.072 1.00 95.62 214 ARG A CA 1
ATOM 1644 C C . ARG A 1 214 ? 11.153 -6.832 -12.587 1.00 95.62 214 ARG A C 1
ATOM 1646 O O . ARG A 1 214 ? 10.290 -7.452 -13.206 1.00 95.62 214 ARG A O 1
ATOM 1653 N N . ALA A 1 215 ? 11.729 -7.331 -11.493 1.00 95.81 215 ALA A N 1
ATOM 1654 C CA . ALA A 1 215 ? 11.277 -8.577 -10.877 1.00 95.81 215 ALA A CA 1
ATOM 1655 C C . ALA A 1 215 ? 9.834 -8.453 -10.354 1.00 95.81 215 ALA A C 1
ATOM 1657 O O . ALA A 1 215 ? 9.007 -9.311 -10.666 1.00 95.81 215 ALA A O 1
ATOM 1658 N N . ARG A 1 216 ? 9.496 -7.353 -9.665 1.00 97.00 216 ARG A N 1
ATOM 1659 C CA . ARG A 1 216 ? 8.116 -7.074 -9.221 1.00 97.00 216 ARG A CA 1
ATOM 1660 C C . ARG A 1 216 ? 7.145 -6.926 -10.388 1.00 97.00 216 ARG A C 1
ATOM 1662 O O . ARG A 1 216 ? 6.074 -7.516 -10.349 1.00 97.00 216 ARG A O 1
ATOM 1669 N N . ALA A 1 217 ? 7.531 -6.229 -11.456 1.00 97.44 217 ALA A N 1
ATOM 1670 C CA . ALA A 1 217 ? 6.714 -6.090 -12.662 1.00 97.44 217 ALA A CA 1
ATOM 1671 C C . ALA A 1 217 ? 6.360 -7.452 -13.282 1.00 97.44 217 ALA A C 1
ATOM 1673 O O . ALA A 1 217 ? 5.209 -7.691 -13.639 1.00 97.44 217 ALA A O 1
ATOM 1674 N N . ARG A 1 218 ? 7.324 -8.382 -13.355 1.00 97.06 218 ARG A N 1
ATOM 1675 C CA . ARG A 1 218 ? 7.058 -9.757 -13.813 1.00 97.06 218 ARG A CA 1
ATOM 1676 C C . ARG A 1 218 ? 6.129 -10.513 -12.863 1.00 97.06 218 ARG A C 1
ATOM 1678 O O . ARG A 1 218 ? 5.246 -11.218 -13.339 1.00 97.06 218 ARG A O 1
ATOM 1685 N N . ALA A 1 219 ? 6.309 -10.361 -11.550 1.00 96.38 219 ALA A N 1
ATOM 1686 C CA . ALA A 1 219 ? 5.429 -10.978 -10.560 1.00 96.38 219 ALA A CA 1
ATOM 1687 C C . ALA A 1 219 ? 3.985 -10.459 -10.681 1.00 96.38 219 ALA A C 1
ATOM 1689 O O . ALA A 1 219 ? 3.054 -11.256 -10.686 1.00 96.38 219 ALA A O 1
ATOM 1690 N N . LEU A 1 220 ? 3.796 -9.150 -10.870 1.00 96.12 220 LEU A N 1
ATOM 1691 C CA . LEU A 1 220 ? 2.478 -8.544 -11.086 1.00 96.12 220 LEU A CA 1
ATOM 1692 C C . LEU A 1 220 ? 1.803 -9.067 -12.356 1.00 96.12 220 LEU A C 1
ATOM 1694 O O . LEU A 1 220 ? 0.644 -9.462 -12.306 1.00 96.12 220 LEU A O 1
ATOM 1698 N N . LEU A 1 221 ? 2.532 -9.137 -13.474 1.00 96.06 221 LEU A N 1
ATOM 1699 C CA . LEU A 1 221 ? 2.006 -9.714 -14.716 1.00 96.06 221 LEU A CA 1
ATOM 1700 C C . LEU A 1 221 ? 1.592 -11.182 -14.543 1.00 96.06 221 LEU A C 1
ATOM 1702 O O . LEU A 1 221 ? 0.581 -11.606 -15.097 1.00 96.06 221 LEU A O 1
ATOM 1706 N N . ALA A 1 222 ? 2.347 -11.957 -13.760 1.00 95.00 222 ALA A N 1
ATOM 1707 C CA . ALA A 1 222 ? 1.978 -13.332 -13.442 1.00 95.00 222 ALA A CA 1
ATOM 1708 C C . ALA A 1 222 ? 0.697 -13.410 -12.589 1.00 95.00 222 ALA A C 1
ATOM 1710 O O . ALA A 1 222 ? -0.113 -14.307 -12.809 1.00 95.00 222 ALA A O 1
ATOM 1711 N N . GLU A 1 223 ? 0.490 -12.472 -11.657 1.00 93.00 223 GLU A N 1
ATOM 1712 C CA . GLU A 1 223 ? -0.723 -12.403 -10.828 1.00 93.00 223 GLU A CA 1
ATOM 1713 C C . GLU A 1 223 ? -1.972 -11.954 -11.603 1.00 93.00 223 GLU A C 1
ATOM 1715 O O . GLU A 1 223 ? -3.064 -12.434 -11.309 1.00 93.00 223 GLU A O 1
ATOM 1720 N N . LEU A 1 224 ? -1.825 -11.060 -12.584 1.00 88.50 224 LEU A N 1
ATOM 1721 C CA . LEU A 1 224 ? -2.922 -10.594 -13.448 1.00 88.50 224 LEU A CA 1
ATOM 1722 C C . LEU A 1 224 ? -3.381 -11.675 -14.447 1.00 88.50 224 LEU A C 1
ATOM 1724 O O . LEU A 1 224 ? -4.528 -11.691 -14.893 1.00 88.50 224 LEU A O 1
ATOM 1728 N N . GLY A 1 225 ? -2.506 -12.641 -14.739 1.00 76.50 225 GLY A N 1
ATOM 1729 C CA . GLY A 1 225 ? -2.803 -13.801 -15.570 1.00 76.50 225 GLY A CA 1
ATOM 1730 C C . GLY A 1 225 ? -2.880 -13.500 -17.079 1.00 76.50 225 GLY A C 1
ATOM 1731 O O . GLY A 1 225 ? -2.955 -12.353 -17.517 1.00 76.50 225 GLY A O 1
ATOM 1732 N N . PRO A 1 226 ? -2.872 -14.545 -17.929 1.00 57.50 226 PRO A N 1
ATOM 1733 C CA . PRO A 1 226 ? -2.835 -14.393 -19.389 1.00 57.50 226 PRO A CA 1
ATOM 1734 C C . PRO A 1 226 ? -4.143 -13.865 -20.009 1.00 57.50 226 PRO A C 1
ATOM 1736 O O . PRO A 1 226 ? -4.140 -13.443 -21.168 1.00 57.50 226 PRO A O 1
ATOM 1739 N N . GLY A 1 227 ? -5.257 -13.883 -19.265 1.00 52.94 227 GLY A N 1
ATOM 1740 C CA . GLY A 1 227 ? -6.575 -13.443 -19.743 1.00 52.94 227 GLY A CA 1
ATOM 1741 C C . GLY A 1 227 ? -6.636 -11.956 -20.103 1.00 52.94 227 GLY A C 1
ATOM 1742 O O . GLY A 1 227 ? -7.366 -11.569 -21.012 1.00 52.94 227 GLY A O 1
ATOM 1743 N N . GLU A 1 228 ? -5.807 -11.126 -19.473 1.00 52.69 228 GLU A N 1
ATOM 1744 C CA . GLU A 1 228 ? -5.798 -9.675 -19.697 1.00 52.69 228 GLU A CA 1
ATOM 1745 C C . GLU A 1 228 ? -4.871 -9.258 -20.847 1.00 52.69 228 GLU A C 1
ATOM 1747 O O . GLU A 1 228 ? -5.149 -8.302 -21.574 1.00 52.69 228 GLU A O 1
ATOM 1752 N N . SER A 1 229 ? -3.832 -10.052 -21.133 1.00 48.84 229 SER A N 1
ATOM 1753 C CA . SER A 1 229 ? -3.026 -9.896 -22.352 1.00 48.84 229 SER A CA 1
ATOM 1754 C C . SER A 1 229 ? -3.830 -10.167 -23.631 1.00 48.84 229 SER A C 1
ATOM 1756 O O . SER A 1 229 ? -3.478 -9.656 -24.695 1.00 48.84 229 SER A O 1
ATOM 1758 N N . ALA A 1 230 ? -4.907 -10.958 -23.559 1.00 46.56 230 ALA A N 1
ATOM 1759 C CA . ALA A 1 230 ? -5.834 -11.155 -24.675 1.00 46.56 230 ALA A CA 1
ATOM 1760 C C . ALA A 1 230 ? -6.737 -9.926 -24.897 1.00 46.56 230 ALA A C 1
ATOM 1762 O O . ALA A 1 230 ? -6.971 -9.543 -26.045 1.00 46.56 230 ALA A O 1
ATOM 1763 N N . ALA A 1 231 ? -7.163 -9.252 -23.821 1.00 49.00 231 ALA A N 1
ATOM 1764 C CA . ALA A 1 231 ? -7.932 -8.009 -23.898 1.00 49.00 231 ALA A CA 1
ATOM 1765 C C . ALA A 1 231 ? -7.127 -6.877 -24.564 1.00 49.00 231 ALA A C 1
ATOM 1767 O O . ALA A 1 231 ? -7.658 -6.179 -25.432 1.00 49.00 231 ALA A O 1
ATOM 1768 N N . LEU A 1 232 ? -5.822 -6.778 -24.270 1.00 49.47 232 LEU A N 1
ATOM 1769 C CA . LEU A 1 232 ? -4.897 -5.854 -24.945 1.00 49.47 232 LEU A CA 1
ATOM 1770 C C . LEU A 1 232 ? -4.794 -6.086 -26.458 1.00 49.47 232 LEU A C 1
ATOM 1772 O O . LEU A 1 232 ? -4.711 -5.121 -27.213 1.00 49.47 232 LEU A O 1
ATOM 1776 N N . ARG A 1 233 ? -4.859 -7.341 -26.928 1.00 50.31 233 ARG A N 1
ATOM 1777 C CA . ARG A 1 233 ? -4.887 -7.640 -28.374 1.00 50.31 233 ARG A CA 1
ATOM 1778 C C . ARG A 1 233 ? -6.192 -7.203 -29.037 1.00 50.31 233 ARG A C 1
ATOM 1780 O O . ARG A 1 233 ? -6.175 -6.891 -30.221 1.00 50.31 233 ARG A O 1
ATOM 1787 N N . SER A 1 234 ? -7.301 -7.154 -28.295 1.00 45.59 234 SER A N 1
ATOM 1788 C CA . SER A 1 234 ? -8.574 -6.644 -28.822 1.00 45.59 234 SER A CA 1
ATOM 1789 C C . SER A 1 234 ? -8.634 -5.109 -28.842 1.00 45.59 234 SER A C 1
ATOM 1791 O O . SER A 1 234 ? -9.207 -4.537 -29.765 1.00 45.59 234 SER A O 1
ATOM 1793 N N . LEU A 1 235 ? -7.979 -4.442 -27.881 1.00 47.16 235 LEU A N 1
ATOM 1794 C CA . LEU A 1 235 ? -7.889 -2.976 -27.802 1.00 47.16 235 LEU A CA 1
ATOM 1795 C C . LEU A 1 235 ? -6.868 -2.380 -28.783 1.00 47.16 235 LEU A C 1
ATOM 1797 O O . LEU A 1 235 ? -7.020 -1.233 -29.192 1.00 47.16 235 LEU A O 1
ATOM 1801 N N . ALA A 1 236 ? -5.857 -3.151 -29.195 1.00 49.09 236 ALA A N 1
ATOM 1802 C CA . ALA A 1 236 ? -4.878 -2.735 -30.202 1.00 49.09 236 ALA A CA 1
ATOM 1803 C C . ALA A 1 236 ? -5.442 -2.671 -31.641 1.00 49.09 236 ALA A C 1
ATOM 1805 O O . ALA A 1 236 ? -4.747 -2.199 -32.539 1.00 49.09 236 ALA A O 1
ATOM 1806 N N . GLY A 1 237 ? -6.693 -3.104 -31.861 1.00 41.94 237 GLY A N 1
ATOM 1807 C CA . GLY A 1 237 ? -7.314 -3.206 -33.184 1.00 41.94 237 GLY A CA 1
ATOM 1808 C C . GLY A 1 237 ? -6.656 -4.278 -34.071 1.00 41.94 237 GLY A C 1
ATOM 1809 O O . GLY A 1 237 ? -5.510 -4.669 -33.837 1.00 41.94 237 GLY A O 1
ATOM 1810 N N . PRO A 1 238 ? -7.351 -4.800 -35.100 1.00 42.66 238 PRO A N 1
ATOM 1811 C CA . PRO A 1 238 ? -6.683 -5.604 -36.113 1.00 42.66 238 PRO A CA 1
ATOM 1812 C C . PRO A 1 238 ? -5.622 -4.715 -36.762 1.00 42.66 238 PRO A C 1
ATOM 1814 O O . PRO A 1 238 ? -5.943 -3.627 -37.245 1.00 42.66 238 PRO A O 1
ATOM 1817 N N . GLY A 1 239 ? -4.363 -5.156 -36.697 1.00 44.53 239 GLY A N 1
ATOM 1818 C CA . GLY A 1 239 ? -3.229 -4.460 -37.288 1.00 44.53 239 GLY A CA 1
ATOM 1819 C C . GLY A 1 239 ? -3.603 -3.960 -38.674 1.00 44.53 239 GLY A C 1
ATOM 1820 O O . GLY A 1 239 ? -4.044 -4.733 -39.523 1.00 44.53 239 GLY A O 1
ATOM 1821 N N . GLY A 1 240 ? -3.497 -2.646 -38.859 1.00 35.44 240 GLY A N 1
ATOM 1822 C CA . GLY A 1 240 ? -3.631 -2.044 -40.167 1.00 35.44 240 GLY A CA 1
ATOM 1823 C C . GLY A 1 240 ? -2.520 -2.590 -41.044 1.00 35.44 240 GLY A C 1
ATOM 1824 O O . GLY A 1 240 ? -1.399 -2.093 -40.984 1.00 35.44 240 GLY A O 1
ATOM 1825 N N . ASP A 1 241 ? -2.852 -3.592 -41.853 1.00 45.03 241 ASP A N 1
ATOM 1826 C CA . ASP A 1 241 ? -2.148 -3.852 -43.096 1.00 45.03 241 ASP A CA 1
ATOM 1827 C C . ASP A 1 241 ? -2.137 -2.543 -43.879 1.00 45.03 241 ASP A C 1
ATOM 1829 O O . ASP A 1 241 ? -3.180 -2.030 -44.303 1.00 45.03 241 ASP A O 1
ATOM 1833 N N . ARG A 1 242 ? -0.946 -1.975 -44.032 1.00 34.16 242 ARG A N 1
ATOM 1834 C CA . ARG A 1 242 ? -0.640 -0.974 -45.046 1.00 34.16 242 ARG A CA 1
ATOM 1835 C C . ARG A 1 242 ? 0.774 -1.230 -45.570 1.00 34.16 242 ARG A C 1
ATOM 1837 O O . ARG A 1 242 ? 1.609 -1.721 -44.816 1.00 34.16 242 ARG A O 1
ATOM 1844 N N . PRO A 1 243 ? 0.972 -0.926 -46.859 1.00 44.56 243 PRO A N 1
ATOM 1845 C CA . PRO A 1 243 ? 1.429 -1.863 -47.888 1.00 44.56 243 PRO A CA 1
ATOM 1846 C C . PRO A 1 243 ? 2.935 -2.115 -47.924 1.00 44.56 243 PRO A C 1
ATOM 1848 O O . PRO A 1 243 ? 3.698 -1.237 -47.466 1.00 44.56 243 PRO A O 1
#

Sequence (243 aa):
MTASWPAHALAELSGLPTHPLQALDGLRIGDHIVSVVGVRPLRRRIGWSGFTLALRWADHGGLTPVFEGIFSEGGRRVGSWMDLSYLHPSVDGSWQRPLFQALGGLVTSHLMVAYEGWGIEGAPHRETEEALRLGVPPAATPLGMLLYWAGCRGGWRDWYIAEGGAEGPRKLQAEKPLDEPTAQRFNAELVLELHQFLARVPGWSATGVEAACRARARALLAELGPGESAALRSLAGPGGDRP

Secondary structure (DSSP, 8-state):
------GGGGGGGTTS---GGGGGTT-EETTEEEEEEEEEEEEGGGTEEEEEEEEEETTT--EEEEEEEEEE--BTTB--EEEEEE----S--TTHHHHHHHHHHH-SSEEEEES--TTT--HHHHHHHHHHHTT--GGGSHHHHHHHHTT--EEEEEE---STT-S-S-EEEEE--SSHHHHHHHHHHHHHHHHHHHHSPPPTT--HHHHHHHHHHHHHHHHH-HHHHHHHHHHT-S-----

pLDDT: mean 81.51, std 19.29, range [27.12, 98.25]

Radius of gyration: 19.67 Å; chains: 1; bounding box: 46×41×77 Å

Foldseek 3Di:
DDPDDDPVLQVPPPDDDPDLCCVQAQDDQPQWGKHWSHWADPDVVQAKIWTWIWIAGNPPRDTGTQWTWIWGCADDVGWIEIEIEGQDDDPDCSRLLVVLLSVLVSTQWKYKYFLDDDPRHDPLSVLLVVCVVVVQDNCLGSVNVSRVSSQFQAPWDFQDDPDDPPPDGTMIMGTHQNDDVSNLVSNLVLLVSLVVLLPDDQDPPNDVSSVSSNVSSVVVDVVSPCPSVVVNVVVVPDPPDDD